Protein AF-A0A9N9ICP6-F1 (afdb_monomer_lite)

Foldseek 3Di:
DDDDDDDDDDDDDDDDDDDDDDDDDDDDDDDDDDDDDPPPPQWDWDADPVRHTAWTAGPQPRDIDGPVDDPVVVVVVVVVVLVVVLVVVLCCCVVVVHDLCCLVDPVSLVVVCVSPVPNDHDHSVVSVVVNVVVVVVVLVVVLVVVVPPPDDDDDDQDDDDDPDDLALVSVLVVVVVSCVVSVCLVVDPADDDDPPPRPVSNRVVSVD

Structure (mmCIF, N/CA/C/O backbone):
data_AF-A0A9N9ICP6-F1
#
_entry.id   AF-A0A9N9ICP6-F1
#
loop_
_atom_site.group_PDB
_atom_site.id
_atom_site.type_symbol
_atom_site.label_atom_id
_atom_site.label_alt_id
_atom_site.label_comp_id
_atom_site.label_asym_id
_atom_site.label_entity_id
_atom_site.label_seq_id
_atom_site.pdbx_PDB_ins_code
_atom_site.Cartn_x
_atom_site.Cartn_y
_atom_site.Cartn_z
_atom_site.occupancy
_atom_site.B_iso_or_equiv
_atom_site.auth_seq_id
_atom_site.auth_comp_id
_atom_site.auth_asym_id
_atom_site.auth_atom_id
_atom_site.pdbx_PDB_model_num
ATOM 1 N N . MET A 1 1 ? 60.173 38.091 -2.166 1.00 38.06 1 MET A N 1
ATOM 2 C CA . MET A 1 1 ? 59.114 38.090 -1.129 1.00 38.06 1 MET A CA 1
ATOM 3 C C . MET A 1 1 ? 57.755 38.143 -1.814 1.00 38.06 1 MET A C 1
ATOM 5 O O . MET A 1 1 ? 57.669 38.773 -2.856 1.00 38.06 1 MET A O 1
ATOM 9 N N . SER A 1 2 ? 56.760 37.478 -1.217 1.00 36.19 2 SER A N 1
ATOM 10 C CA . SER A 1 2 ? 55.328 37.379 -1.579 1.00 36.19 2 SER A CA 1
ATOM 11 C C . SER A 1 2 ? 54.894 36.030 -2.158 1.00 36.19 2 SER A C 1
ATOM 13 O O . SER A 1 2 ? 54.814 35.813 -3.363 1.00 36.19 2 SER A O 1
ATOM 15 N N . LYS A 1 3 ? 54.597 35.127 -1.214 1.00 30.69 3 LYS A N 1
ATOM 16 C CA . LYS A 1 3 ? 53.863 33.869 -1.381 1.00 30.69 3 LYS A CA 1
ATOM 17 C C . LYS A 1 3 ? 52.388 34.180 -1.673 1.00 30.69 3 LYS A C 1
ATOM 19 O 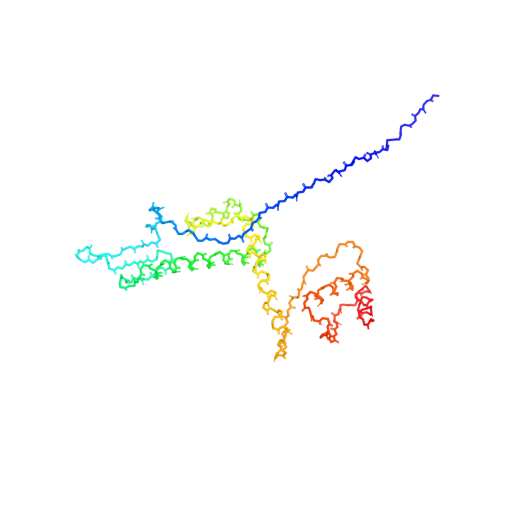O . LYS A 1 3 ? 51.771 34.922 -0.914 1.00 30.69 3 LYS A O 1
ATOM 24 N N . LYS A 1 4 ? 51.813 33.569 -2.714 1.00 33.94 4 LYS A N 1
ATOM 25 C CA . LYS A 1 4 ? 50.358 33.411 -2.865 1.00 33.94 4 LYS A CA 1
ATOM 26 C C . LYS A 1 4 ? 49.952 32.070 -2.251 1.00 33.94 4 LYS A C 1
ATOM 28 O O . LYS A 1 4 ? 50.458 31.028 -2.658 1.00 33.94 4 LYS A O 1
ATOM 33 N N . GLN A 1 5 ? 49.072 32.127 -1.255 1.00 31.53 5 GLN A N 1
ATOM 34 C CA . GLN A 1 5 ? 48.392 30.979 -0.660 1.00 31.53 5 GLN A CA 1
ATOM 35 C C . GLN A 1 5 ? 47.393 30.395 -1.667 1.00 31.53 5 GLN A C 1
ATOM 37 O O . GLN A 1 5 ? 46.585 31.124 -2.239 1.00 31.53 5 GLN A O 1
ATOM 42 N N . LYS A 1 6 ? 47.452 29.077 -1.871 1.00 30.52 6 LYS A N 1
ATOM 43 C CA . LYS A 1 6 ? 46.413 28.281 -2.525 1.00 30.52 6 LYS A CA 1
ATOM 44 C C . LYS A 1 6 ? 46.003 27.214 -1.516 1.00 30.52 6 LYS A C 1
ATOM 46 O O . LYS A 1 6 ? 46.776 26.309 -1.227 1.00 30.52 6 LYS A O 1
ATOM 51 N N . THR A 1 7 ? 44.833 27.400 -0.922 1.00 27.19 7 THR A N 1
ATOM 52 C CA . THR A 1 7 ? 44.234 26.489 0.054 1.00 27.19 7 THR A CA 1
ATOM 53 C C . THR A 1 7 ? 43.607 25.325 -0.706 1.00 27.19 7 THR A C 1
ATOM 55 O O . THR A 1 7 ? 42.595 25.494 -1.380 1.00 27.19 7 THR A O 1
ATOM 58 N N . THR A 1 8 ? 44.236 24.156 -0.644 1.00 26.88 8 THR A N 1
ATOM 59 C CA . THR A 1 8 ? 43.658 22.867 -1.041 1.00 26.88 8 THR A CA 1
ATOM 60 C C . THR A 1 8 ? 43.101 22.188 0.204 1.00 26.88 8 THR A C 1
ATOM 62 O O . THR A 1 8 ? 43.837 21.976 1.166 1.00 26.88 8 THR A O 1
ATOM 65 N N . MET A 1 9 ? 41.802 21.886 0.182 1.00 24.73 9 MET A N 1
ATOM 66 C CA . MET A 1 9 ? 41.121 21.059 1.177 1.00 24.73 9 MET A CA 1
ATOM 67 C C . MET A 1 9 ? 41.623 19.618 1.063 1.00 24.73 9 MET A C 1
ATOM 69 O O . MET A 1 9 ? 41.580 19.040 -0.021 1.00 24.73 9 MET A O 1
ATOM 73 N N . SER A 1 10 ? 42.113 19.068 2.171 1.00 26.20 10 SER A N 1
ATOM 74 C CA . SER A 1 10 ? 42.515 17.671 2.310 1.00 26.20 10 SER A CA 1
ATOM 75 C C . SER A 1 10 ? 41.414 16.858 2.984 1.00 26.20 10 SER A C 1
ATOM 77 O O . SER A 1 10 ? 40.763 17.322 3.920 1.00 26.20 10 SER A O 1
ATOM 79 N N . GLU A 1 11 ? 41.259 15.646 2.467 1.00 25.34 11 GLU A N 1
ATOM 80 C CA . GLU A 1 11 ? 40.337 14.579 2.833 1.00 25.34 11 GLU A CA 1
ATOM 81 C C . GLU A 1 11 ? 40.371 14.239 4.331 1.00 25.34 11 GLU A C 1
ATOM 83 O O . GLU A 1 11 ? 41.437 14.155 4.942 1.00 25.34 11 GLU A O 1
ATOM 88 N N . SER A 1 12 ? 39.198 13.968 4.908 1.00 25.45 12 SER A N 1
ATOM 89 C CA . SER A 1 12 ? 39.086 13.266 6.185 1.00 25.45 12 SER A CA 1
ATOM 90 C C . SER A 1 12 ? 38.167 12.058 6.042 1.00 25.45 12 SER A C 1
ATOM 92 O O . SER A 1 12 ? 36.982 12.180 5.734 1.00 25.45 12 SER A O 1
ATOM 94 N N . SER A 1 13 ? 38.785 10.910 6.276 1.00 23.75 13 SER A N 1
ATOM 95 C CA . SER A 1 13 ? 38.281 9.550 6.346 1.00 23.75 13 SER A CA 1
ATOM 96 C C . SER A 1 13 ? 36.997 9.403 7.166 1.00 23.75 13 SER A C 1
ATOM 98 O O . SER A 1 13 ? 36.941 9.837 8.315 1.00 23.75 13 SER A O 1
ATOM 100 N N . ILE A 1 14 ? 36.002 8.708 6.611 1.00 25.31 14 ILE A N 1
ATOM 101 C CA . ILE A 1 14 ? 34.854 8.203 7.368 1.00 25.31 14 ILE A CA 1
ATOM 102 C C . ILE A 1 14 ? 35.099 6.721 7.644 1.00 25.31 14 ILE A C 1
ATOM 104 O O . ILE A 1 14 ? 35.291 5.916 6.735 1.00 25.31 14 ILE A O 1
ATOM 108 N N . GLN A 1 15 ? 35.160 6.407 8.934 1.00 25.58 15 GLN A N 1
ATOM 109 C CA . GLN A 1 15 ? 35.352 5.079 9.490 1.00 25.58 15 GLN A CA 1
ATOM 110 C C . GLN A 1 15 ? 34.079 4.241 9.308 1.00 25.58 15 GLN A C 1
ATOM 112 O O . GLN A 1 15 ? 32.969 4.709 9.554 1.00 25.58 15 GLN A O 1
ATOM 117 N N . HIS A 1 16 ? 34.261 2.993 8.878 1.00 25.27 16 HIS A N 1
ATOM 118 C CA . HIS A 1 16 ? 33.235 1.956 8.892 1.00 25.27 16 HIS A CA 1
ATOM 119 C C . HIS A 1 16 ? 32.948 1.538 10.340 1.00 25.27 16 HIS A C 1
ATOM 121 O O . HIS A 1 16 ? 33.792 0.905 10.974 1.00 25.27 16 HIS A O 1
ATOM 127 N N . GLU A 1 17 ? 31.753 1.837 10.847 1.00 25.06 17 GLU A N 1
ATOM 128 C CA . GLU A 1 17 ? 31.238 1.211 12.065 1.00 25.06 17 GLU A CA 1
ATOM 129 C C . GLU A 1 17 ? 30.426 -0.042 11.714 1.00 25.06 17 GLU A C 1
ATOM 131 O O . GLU A 1 17 ? 29.409 -0.003 11.021 1.00 25.06 17 GLU A O 1
ATOM 136 N N . ASN A 1 18 ? 30.931 -1.176 12.199 1.00 24.28 18 ASN A N 1
ATOM 137 C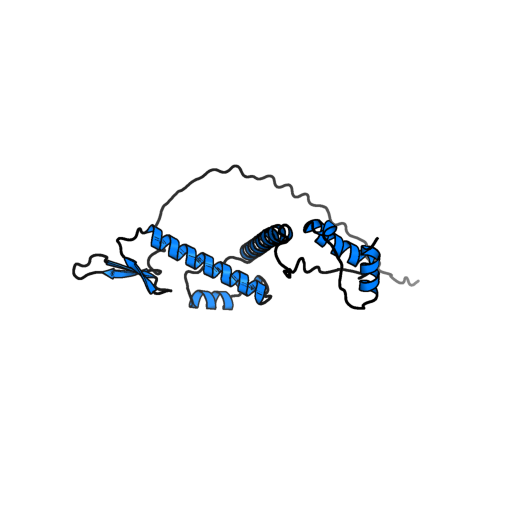 CA . ASN A 1 18 ? 30.282 -2.479 12.199 1.00 24.28 18 ASN A CA 1
ATOM 138 C C . ASN A 1 18 ? 29.064 -2.463 13.130 1.00 24.28 18 ASN A C 1
ATOM 140 O O . ASN A 1 18 ? 29.224 -2.345 14.344 1.00 24.28 18 ASN A O 1
ATOM 144 N N . PHE A 1 19 ? 27.868 -2.694 12.589 1.00 22.73 19 PHE A N 1
ATOM 145 C CA . PHE A 1 19 ? 26.681 -2.996 13.387 1.00 22.73 19 PHE A CA 1
ATOM 146 C C . PHE A 1 19 ? 26.324 -4.478 13.224 1.00 22.73 19 PHE A C 1
ATOM 148 O O . PHE A 1 19 ? 25.635 -4.879 12.288 1.00 22.73 19 PHE A O 1
ATOM 155 N N . GLN A 1 20 ? 26.847 -5.313 14.126 1.00 22.78 20 GLN A N 1
ATOM 156 C CA . GLN A 1 20 ? 26.324 -6.656 14.361 1.00 22.78 20 GLN A CA 1
ATOM 157 C C . GLN A 1 20 ? 25.200 -6.564 15.394 1.00 22.78 20 GLN A C 1
ATOM 159 O O . GLN A 1 20 ? 25.456 -6.300 16.566 1.00 22.78 20 GLN A O 1
ATOM 164 N N . THR A 1 21 ? 23.972 -6.869 14.986 1.00 24.44 21 THR A N 1
ATOM 165 C CA . THR A 1 21 ? 22.892 -7.236 15.907 1.00 24.44 21 THR A CA 1
ATOM 166 C C . THR A 1 21 ? 22.404 -8.642 15.586 1.00 24.44 21 THR A C 1
ATOM 168 O O . THR A 1 21 ? 21.692 -8.887 14.618 1.00 24.44 21 THR A O 1
ATOM 171 N N . LYS A 1 22 ? 22.820 -9.582 16.441 1.00 23.66 22 LYS A N 1
ATOM 172 C CA . LYS A 1 22 ? 22.103 -10.832 16.708 1.00 23.66 22 LYS A CA 1
ATOM 173 C C . LYS A 1 22 ? 20.844 -10.506 17.508 1.00 23.66 22 LYS A C 1
ATOM 175 O O . LYS A 1 22 ? 20.952 -9.771 18.484 1.00 23.66 22 LYS A O 1
ATOM 180 N N . SER A 1 23 ? 19.715 -11.095 17.121 1.00 22.16 23 SER A N 1
ATOM 181 C CA . SER A 1 23 ? 18.469 -11.304 17.890 1.00 22.16 23 SER A CA 1
ATOM 182 C C . SER A 1 23 ? 17.330 -11.293 16.873 1.00 22.16 23 SER A C 1
ATOM 184 O O . SER A 1 23 ? 17.278 -10.386 16.052 1.00 22.16 23 SER A O 1
ATOM 186 N N . SER A 1 24 ? 16.373 -12.202 16.824 1.00 24.56 24 SER A N 1
ATOM 187 C CA . SER A 1 24 ? 16.006 -13.441 17.524 1.00 24.56 24 SER A CA 1
ATOM 188 C C . SER A 1 24 ? 14.823 -13.995 16.696 1.00 24.56 24 SER A C 1
ATOM 190 O O . SER A 1 24 ? 14.519 -13.426 15.652 1.00 24.56 24 SER A O 1
ATOM 192 N N . PHE A 1 25 ? 14.204 -15.105 17.089 1.00 24.72 25 PHE A N 1
ATOM 193 C CA . PHE A 1 25 ? 12.742 -15.312 17.113 1.00 24.72 25 PHE A CA 1
ATOM 194 C C . PHE A 1 25 ? 12.454 -16.813 17.065 1.00 24.72 25 PHE A C 1
ATOM 196 O O . PHE A 1 25 ? 12.143 -17.386 16.025 1.00 24.72 25 PHE A O 1
ATOM 203 N N . GLU A 1 26 ? 12.563 -17.429 18.239 1.00 22.75 26 GLU A N 1
ATOM 204 C CA . GLU A 1 26 ? 11.668 -18.517 18.607 1.00 22.75 26 GLU A CA 1
ATOM 205 C C . GLU A 1 26 ? 10.406 -17.880 19.191 1.00 22.75 26 GLU A C 1
ATOM 207 O O . GLU A 1 26 ? 10.454 -16.935 19.981 1.00 22.75 26 GLU A O 1
ATOM 212 N N . THR A 1 27 ? 9.276 -18.355 18.691 1.00 30.19 27 THR A N 1
ATOM 213 C CA . THR A 1 27 ? 7.931 -18.090 19.180 1.00 30.19 27 THR A CA 1
ATOM 214 C C . THR A 1 27 ? 7.759 -18.724 20.548 1.00 30.19 27 THR A C 1
ATOM 216 O O . THR A 1 27 ? 8.085 -19.895 20.671 1.00 30.19 27 THR A O 1
ATOM 219 N N . ASP A 1 28 ? 7.168 -18.013 21.507 1.00 22.14 28 ASP A N 1
ATOM 220 C CA . ASP A 1 28 ? 6.206 -18.636 22.413 1.00 22.14 28 ASP A CA 1
ATOM 221 C C . ASP A 1 28 ? 5.279 -17.605 23.064 1.00 22.14 28 ASP A C 1
ATOM 223 O O . ASP A 1 28 ? 5.638 -16.476 23.395 1.00 22.14 28 ASP A O 1
ATOM 227 N N . SER A 1 29 ? 4.029 -18.036 23.153 1.00 29.66 29 SER A N 1
ATOM 228 C CA . SER A 1 29 ? 2.844 -17.383 23.687 1.00 29.66 29 SER A CA 1
ATOM 229 C C . SER A 1 29 ? 2.965 -16.983 25.154 1.00 29.66 29 SER A C 1
ATOM 231 O O . SER A 1 29 ? 3.265 -17.844 25.976 1.00 29.66 29 SER A O 1
ATOM 233 N N . ILE A 1 30 ? 2.548 -15.762 25.503 1.00 24.20 30 ILE A N 1
ATOM 234 C CA . ILE A 1 30 ? 1.996 -15.464 26.832 1.00 24.20 30 ILE A CA 1
ATOM 235 C C . ILE A 1 30 ? 0.798 -14.525 26.661 1.00 24.20 30 ILE A C 1
ATOM 237 O O . ILE A 1 30 ? 0.932 -13.359 26.293 1.00 24.20 30 ILE A O 1
ATOM 241 N N . ILE A 1 31 ? -0.386 -15.089 26.897 1.00 26.33 31 ILE A N 1
ATOM 242 C CA . ILE A 1 31 ? -1.584 -14.357 27.297 1.00 26.33 31 ILE A CA 1
ATOM 243 C C . ILE A 1 31 ? -1.350 -13.974 28.755 1.00 26.33 31 ILE A C 1
ATOM 245 O O . ILE A 1 31 ? -1.185 -14.869 29.578 1.00 26.33 31 ILE A O 1
ATOM 249 N N . ASP A 1 32 ? -1.376 -12.683 29.067 1.00 21.83 32 ASP A N 1
ATOM 250 C CA . ASP A 1 32 ? -1.665 -12.241 30.426 1.00 21.83 32 ASP A CA 1
ATOM 251 C C . ASP A 1 32 ? -2.631 -11.056 30.369 1.00 21.83 32 ASP A C 1
ATOM 253 O O . ASP A 1 32 ? -2.406 -10.054 29.686 1.00 21.83 32 ASP A O 1
ATOM 257 N N . VAL A 1 33 ? -3.778 -11.259 31.010 1.00 34.28 33 VAL A N 1
ATOM 258 C CA . VAL A 1 33 ? -4.939 -10.372 31.052 1.00 34.28 33 VAL A CA 1
ATOM 259 C C . VAL A 1 33 ? -5.061 -9.865 32.478 1.00 34.28 33 VAL A C 1
ATOM 261 O O . VAL A 1 33 ? -5.421 -10.648 33.343 1.00 34.28 33 VAL A O 1
ATOM 264 N N . THR A 1 34 ? -4.845 -8.565 32.677 1.00 26.56 34 THR A N 1
ATOM 265 C CA . THR A 1 34 ? -5.281 -7.711 33.808 1.00 26.56 34 THR A CA 1
ATOM 266 C C . THR A 1 34 ? -4.819 -6.290 33.438 1.00 26.56 34 THR A C 1
ATOM 268 O O . THR A 1 34 ? -3.682 -6.146 33.008 1.00 26.56 34 THR A O 1
ATOM 271 N N . GLU A 1 35 ? -5.562 -5.185 33.476 1.00 28.03 35 GLU A N 1
ATOM 272 C CA . GLU A 1 35 ? -6.752 -4.770 34.216 1.00 28.03 35 GLU A CA 1
ATOM 273 C C . GLU A 1 35 ? -7.401 -3.559 33.494 1.00 28.03 35 GLU A C 1
ATOM 275 O O . GLU A 1 35 ? -6.755 -2.830 32.740 1.00 28.03 35 GLU A O 1
ATOM 280 N N . SER A 1 36 ? -8.708 -3.407 33.734 1.00 38.31 36 SER A N 1
ATOM 281 C CA . SER A 1 36 ? -9.601 -2.236 33.592 1.00 38.31 36 SER A CA 1
ATOM 282 C C . SER A 1 36 ? -8.932 -0.862 33.397 1.00 38.31 36 SER A C 1
ATOM 284 O O . SER A 1 36 ? -8.059 -0.500 34.168 1.00 38.31 36 SER A O 1
ATOM 286 N N . GLU A 1 37 ? -9.302 -0.024 32.414 1.00 32.16 37 GLU A N 1
ATOM 287 C CA . GLU A 1 37 ? -10.408 0.957 32.559 1.00 32.16 37 GLU A CA 1
ATOM 288 C C . GLU A 1 37 ? -10.886 1.604 31.224 1.00 32.16 37 GLU A C 1
ATOM 290 O O . GLU A 1 37 ? -11.678 2.543 31.231 1.00 32.16 37 GLU A O 1
ATOM 295 N N . GLN A 1 38 ? -10.462 1.134 30.045 1.00 38.97 38 GLN A N 1
ATOM 296 C CA . GLN A 1 38 ? -10.662 1.889 28.784 1.00 38.97 38 GLN A CA 1
ATOM 297 C C . GLN A 1 38 ? -11.933 1.565 27.962 1.00 38.97 38 GLN A C 1
ATOM 299 O O . GLN A 1 38 ? -12.119 2.098 26.868 1.00 38.97 38 GLN A O 1
ATOM 304 N N . THR A 1 39 ? -12.847 0.719 28.446 1.00 39.75 39 THR A N 1
ATOM 305 C CA . THR A 1 39 ? -14.012 0.263 27.653 1.00 39.75 39 THR A CA 1
ATOM 306 C C . THR A 1 39 ? -15.267 1.142 27.762 1.00 39.75 39 THR A C 1
ATOM 308 O O . THR A 1 39 ? -16.182 0.987 26.949 1.00 39.75 39 THR A O 1
ATOM 311 N N . ASN A 1 40 ? -15.325 2.095 28.698 1.00 45.09 40 ASN A N 1
ATOM 312 C CA . ASN A 1 40 ? -16.580 2.772 29.064 1.00 45.09 40 ASN A CA 1
ATOM 313 C C . ASN A 1 40 ? -17.036 3.924 28.145 1.00 45.09 40 ASN A C 1
ATOM 315 O O . ASN A 1 40 ? -18.175 4.363 28.266 1.00 45.09 40 ASN A O 1
ATOM 319 N N . GLU A 1 41 ? -16.230 4.388 27.186 1.00 56.97 41 GLU A N 1
ATOM 320 C CA . GLU A 1 41 ? -16.636 5.506 26.306 1.00 56.97 41 GLU A CA 1
ATOM 321 C C . GLU A 1 41 ? -17.111 5.068 24.907 1.00 56.97 41 GLU A C 1
ATOM 323 O O . GLU A 1 41 ? -17.707 5.849 24.155 1.00 56.97 41 GLU A O 1
ATOM 328 N N . LEU A 1 42 ? -16.814 3.833 24.487 1.00 59.97 42 LEU A N 1
ATOM 329 C CA . LEU A 1 42 ? -17.122 3.334 23.131 1.00 59.97 42 LEU A CA 1
ATOM 330 C C . LEU A 1 42 ? -18.562 2.845 22.995 1.00 59.97 42 LEU A C 1
ATOM 332 O O . LEU A 1 42 ? -19.050 2.600 21.886 1.00 59.97 42 LEU A O 1
ATOM 336 N N . ILE A 1 43 ? -19.222 2.657 24.134 1.00 66.38 43 ILE A N 1
ATOM 337 C CA . ILE A 1 43 ? -20.451 1.899 24.243 1.00 66.38 43 ILE A CA 1
ATOM 338 C C . ILE A 1 43 ? -21.427 2.693 25.101 1.00 66.38 43 ILE A C 1
ATOM 340 O O . ILE A 1 43 ? -21.200 2.922 26.282 1.00 66.38 43 ILE A O 1
ATOM 344 N N . SER A 1 44 ? -22.548 3.084 24.505 1.00 67.75 44 SER A N 1
ATOM 345 C CA . SER A 1 44 ? -23.706 3.533 25.266 1.00 67.75 44 SER A CA 1
ATOM 346 C C . SER A 1 44 ? -24.533 2.323 25.666 1.00 67.75 44 SER A C 1
ATOM 348 O O . SER A 1 44 ? -24.779 1.408 24.875 1.00 67.75 44 SER A O 1
ATOM 350 N N . ILE A 1 45 ? -24.933 2.319 26.926 1.00 75.94 45 ILE A N 1
ATOM 351 C CA . ILE A 1 45 ? -25.620 1.211 27.559 1.00 75.94 45 ILE A CA 1
ATOM 352 C C . ILE A 1 45 ? -27.095 1.578 27.712 1.00 75.94 45 ILE A C 1
ATOM 354 O O . ILE A 1 45 ? -27.415 2.662 28.199 1.00 75.94 45 ILE A O 1
ATOM 358 N N . LYS A 1 46 ? -28.004 0.679 27.322 1.00 75.56 46 LYS A N 1
ATOM 359 C CA . LYS A 1 46 ? -29.427 0.797 27.662 1.00 75.56 46 LYS A CA 1
ATOM 360 C C . LYS A 1 46 ? -29.846 -0.292 28.634 1.00 75.56 46 LYS A C 1
ATOM 362 O O . LYS A 1 46 ? -29.679 -1.480 28.347 1.00 75.56 46 LYS A O 1
ATOM 367 N N . TYR A 1 47 ? -30.453 0.156 29.724 1.00 74.12 47 TYR A N 1
ATOM 368 C CA . TYR A 1 47 ? -31.099 -0.680 30.724 1.00 74.12 47 TYR A CA 1
ATOM 369 C C . TYR A 1 47 ? -32.594 -0.817 30.425 1.00 74.12 47 TYR A C 1
ATOM 371 O O . TYR A 1 47 ? -33.175 -0.001 29.700 1.00 74.12 47 TYR A O 1
ATOM 379 N N . ASP A 1 48 ? -33.208 -1.873 30.938 1.00 74.12 48 ASP A N 1
ATOM 380 C CA . ASP A 1 48 ? -34.653 -2.047 30.930 1.00 74.12 48 ASP A CA 1
ATOM 381 C C . ASP A 1 48 ? -35.321 -1.432 32.171 1.00 74.12 48 ASP A C 1
ATOM 383 O O . ASP A 1 48 ? -34.684 -0.767 32.987 1.00 74.12 48 ASP A O 1
ATOM 387 N N . THR A 1 49 ? -36.635 -1.628 32.300 1.00 76.00 49 THR A N 1
ATOM 388 C CA . THR A 1 49 ? -37.430 -1.107 33.424 1.00 76.00 49 THR A CA 1
ATOM 389 C C . THR A 1 49 ? -37.063 -1.724 34.773 1.00 76.00 49 THR A C 1
ATOM 391 O O . THR A 1 49 ? -37.404 -1.148 35.800 1.00 76.00 49 THR A O 1
ATOM 394 N N . ASN A 1 50 ? -36.365 -2.861 34.776 1.00 81.19 50 ASN A N 1
ATOM 395 C CA . ASN A 1 50 ? -35.873 -3.548 35.968 1.00 81.19 50 ASN A CA 1
ATOM 396 C C . ASN A 1 50 ? -34.416 -3.172 36.280 1.00 81.19 50 ASN A C 1
ATOM 398 O O . ASN A 1 50 ? -33.810 -3.757 37.174 1.00 81.19 50 ASN A O 1
ATOM 402 N N . ASN A 1 51 ? -33.863 -2.189 35.560 1.00 72.88 51 ASN A N 1
ATOM 403 C CA . ASN A 1 51 ? -32.465 -1.783 35.636 1.00 72.88 51 ASN A CA 1
ATOM 404 C C . ASN A 1 51 ? -31.483 -2.877 35.163 1.00 72.88 51 ASN A C 1
ATOM 406 O O . ASN A 1 51 ? -30.295 -2.823 35.479 1.00 72.88 51 ASN A O 1
ATOM 410 N N . GLU A 1 52 ? -31.953 -3.854 34.377 1.00 72.50 52 GLU A N 1
ATOM 411 C CA . GLU A 1 52 ? -31.109 -4.880 33.769 1.00 72.50 52 GLU A CA 1
ATOM 412 C C . GLU A 1 52 ? -30.540 -4.407 32.429 1.00 72.50 52 GLU A C 1
ATOM 414 O O . GLU A 1 52 ? -31.203 -3.767 31.608 1.00 72.50 52 GLU A O 1
ATOM 419 N N . LEU A 1 53 ? -29.271 -4.733 32.197 1.00 67.94 53 LEU A N 1
ATOM 420 C CA . LEU A 1 53 ? -28.521 -4.377 30.999 1.00 67.94 53 LEU A CA 1
ATOM 421 C C . LEU A 1 53 ? -29.116 -5.061 29.753 1.00 67.94 53 LEU A C 1
ATOM 423 O O . LEU A 1 53 ? -28.970 -6.267 29.568 1.00 67.94 53 LEU A O 1
ATOM 427 N N . LYS A 1 54 ? -29.749 -4.304 28.851 1.00 76.00 54 LYS A N 1
ATOM 428 C CA . LYS A 1 54 ? -30.481 -4.871 27.702 1.00 76.00 54 LYS A CA 1
ATOM 429 C C . LYS A 1 54 ? -29.735 -4.761 26.378 1.00 76.00 54 LYS A C 1
ATOM 431 O O . LYS A 1 54 ? -29.870 -5.628 25.508 1.00 76.00 54 LYS A O 1
ATOM 436 N N . LEU A 1 55 ? -29.000 -3.669 26.181 1.00 75.44 55 LEU A N 1
ATOM 437 C CA . LEU A 1 55 ? -28.418 -3.339 24.884 1.00 75.44 55 LEU A CA 1
ATOM 438 C C . LEU A 1 55 ? -27.131 -2.527 25.030 1.00 75.44 55 LEU A C 1
ATOM 440 O O . LEU A 1 55 ? -27.107 -1.516 25.729 1.00 75.44 55 LEU A O 1
ATOM 444 N N . LEU A 1 56 ? -26.104 -2.930 24.289 1.00 77.12 56 LEU A N 1
ATOM 445 C CA . LEU A 1 56 ? -24.879 -2.162 24.085 1.00 77.12 56 LEU A CA 1
ATOM 446 C C . LEU A 1 56 ? -24.955 -1.490 22.713 1.00 77.12 56 LEU A C 1
ATOM 448 O O . LEU A 1 56 ? -25.375 -2.109 21.736 1.00 77.12 56 LEU A O 1
ATOM 452 N N . ILE A 1 57 ? -24.575 -0.223 22.611 1.00 72.50 57 ILE A N 1
ATOM 453 C CA . ILE A 1 57 ? -24.628 0.534 21.359 1.00 72.50 57 ILE A CA 1
ATOM 454 C C . ILE A 1 57 ? -23.277 1.203 21.141 1.00 72.50 57 ILE A C 1
ATOM 456 O O . ILE A 1 57 ? -22.866 2.019 21.962 1.00 72.50 57 ILE A O 1
ATOM 460 N N . CYS A 1 58 ? -22.612 0.924 20.020 1.00 74.38 58 CYS A N 1
ATOM 461 C CA . CYS A 1 58 ? -21.396 1.651 19.654 1.00 74.38 58 CYS A CA 1
ATOM 462 C C . CYS A 1 58 ? -21.723 3.143 19.481 1.00 74.38 58 CYS A C 1
ATOM 464 O O . CYS A 1 58 ? -22.565 3.496 18.657 1.00 74.38 58 CYS A O 1
ATOM 466 N N . THR A 1 59 ? -21.063 4.031 20.220 1.00 69.75 59 THR A N 1
ATOM 467 C CA . THR A 1 59 ? -21.342 5.479 20.168 1.00 69.75 59 THR A CA 1
ATOM 468 C C . THR A 1 59 ? -20.911 6.129 18.855 1.00 69.75 59 THR A C 1
ATOM 470 O O . THR A 1 59 ? -21.418 7.190 18.516 1.00 69.75 59 THR A O 1
ATOM 473 N N . ILE A 1 60 ? -20.044 5.465 18.084 1.00 68.12 60 ILE A N 1
ATOM 474 C CA . ILE A 1 60 ? -19.453 6.024 16.864 1.00 68.12 60 ILE A CA 1
ATOM 475 C C . ILE A 1 60 ? -20.169 5.577 15.572 1.00 68.12 60 ILE A C 1
ATOM 477 O O . ILE A 1 60 ? -20.135 6.279 14.569 1.00 68.12 60 ILE A O 1
ATOM 481 N N . CYS A 1 61 ? -20.777 4.384 15.531 1.00 70.44 61 CYS A N 1
ATOM 482 C CA . CYS A 1 61 ? -21.566 3.925 14.364 1.00 70.44 61 CYS A CA 1
ATOM 483 C C . CYS A 1 61 ? -23.013 3.556 14.697 1.00 70.44 61 CYS A C 1
ATOM 485 O O . CYS A 1 61 ? -23.757 3.126 13.820 1.00 70.44 61 CYS A O 1
ATOM 487 N N . HIS A 1 62 ? -23.409 3.678 15.963 1.00 74.44 62 HIS A N 1
ATOM 488 C CA . HIS A 1 62 ? -24.751 3.373 16.457 1.00 74.44 62 HIS A CA 1
ATOM 489 C C . HIS A 1 62 ? -25.210 1.918 16.252 1.00 74.44 62 HIS A C 1
ATOM 491 O O . HIS A 1 62 ? -26.401 1.624 16.405 1.00 74.44 62 HIS A O 1
ATOM 497 N N . LEU A 1 63 ? -24.286 0.987 15.967 1.00 77.81 63 LEU A N 1
ATOM 498 C CA . LEU A 1 63 ? -24.598 -0.440 15.887 1.00 77.81 63 LEU A CA 1
ATOM 499 C C . LEU A 1 63 ? -25.009 -0.970 17.264 1.00 77.81 63 LEU A C 1
ATOM 501 O O . LEU A 1 63 ? -24.376 -0.661 18.275 1.00 77.81 63 LEU A O 1
ATOM 505 N N . LYS A 1 64 ? -26.082 -1.762 17.289 1.00 78.75 64 LYS A N 1
ATOM 506 C CA . LYS A 1 64 ? -26.744 -2.253 18.502 1.00 78.75 64 LYS A CA 1
ATOM 507 C C . LYS A 1 64 ? -26.427 -3.732 18.718 1.00 78.75 64 LYS A C 1
ATOM 509 O O . LYS A 1 64 ? -26.655 -4.546 17.828 1.00 78.75 64 LYS A O 1
ATOM 514 N N . TYR A 1 65 ? -25.998 -4.083 19.920 1.00 76.06 65 TYR A N 1
ATOM 515 C CA . TYR A 1 65 ? -25.665 -5.440 20.339 1.00 76.06 65 TYR A CA 1
ATOM 516 C C 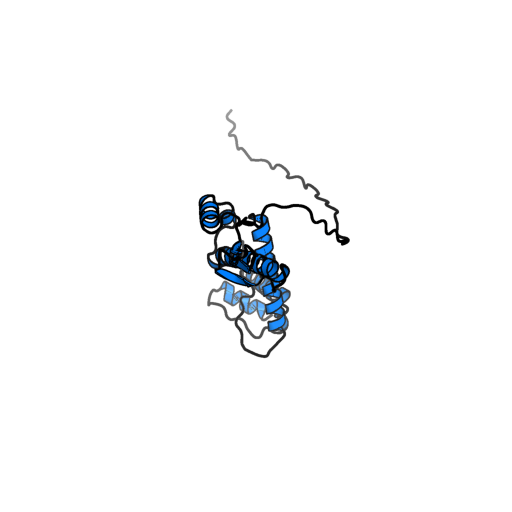. TYR A 1 65 ? -26.598 -5.849 21.471 1.00 76.06 65 TYR A C 1
ATOM 518 O O . TYR A 1 65 ? -26.642 -5.200 22.518 1.00 76.06 65 TYR A O 1
ATOM 526 N N . LYS A 1 66 ? -27.364 -6.921 21.255 1.00 74.00 66 LYS A N 1
ATOM 527 C CA . LYS A 1 66 ? -28.121 -7.568 22.332 1.00 74.00 66 LYS A CA 1
ATOM 528 C C . LYS A 1 66 ? -27.139 -8.281 23.254 1.00 74.00 66 LYS A C 1
ATOM 530 O O . LYS A 1 66 ? -26.155 -8.820 22.762 1.00 74.00 66 LYS A O 1
ATOM 535 N N . LEU A 1 67 ? -27.431 -8.350 24.551 1.00 66.38 67 LEU A N 1
ATOM 536 C CA . LEU A 1 67 ? -26.576 -9.070 25.505 1.00 66.38 67 LEU A CA 1
ATOM 537 C C . LEU A 1 67 ? -26.512 -10.585 25.254 1.00 66.38 67 LEU A C 1
ATOM 539 O O . LEU A 1 67 ? -25.577 -11.250 25.678 1.00 66.38 67 LEU A O 1
ATOM 543 N N . THR A 1 68 ? -27.484 -11.123 24.513 1.00 64.31 68 THR A N 1
ATOM 544 C CA . THR A 1 68 ? -27.439 -12.496 23.991 1.00 64.31 68 THR A CA 1
ATOM 545 C C . THR A 1 68 ? -26.307 -12.709 22.984 1.00 64.31 68 THR A C 1
ATOM 547 O O . THR A 1 68 ? -25.975 -13.848 22.674 1.00 64.31 68 THR A O 1
ATOM 550 N N . ASN A 1 69 ? -25.734 -11.631 22.440 1.00 62.09 69 ASN A N 1
ATOM 551 C CA . ASN A 1 69 ? -24.538 -11.694 21.616 1.00 62.09 69 ASN A CA 1
ATOM 552 C C . ASN A 1 69 ? -23.320 -11.699 22.540 1.00 62.09 69 ASN A C 1
ATOM 554 O O . ASN A 1 69 ? -23.224 -10.892 23.462 1.00 62.09 69 ASN A O 1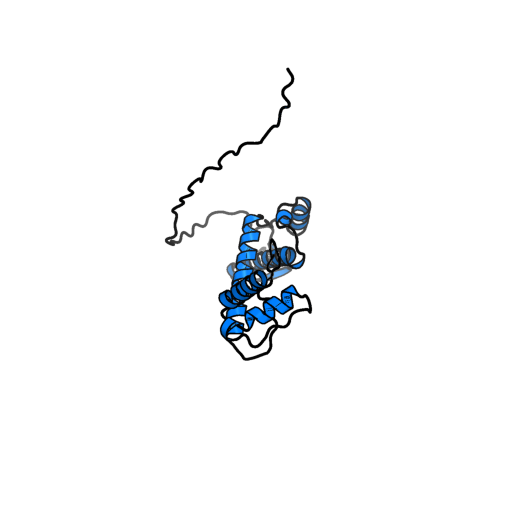
ATOM 558 N N . THR A 1 70 ? -22.371 -12.590 22.270 1.00 59.91 70 THR A N 1
ATOM 559 C CA . THR A 1 70 ? -21.141 -12.702 23.057 1.00 59.91 70 THR A CA 1
ATOM 560 C C . THR A 1 70 ? -20.384 -11.362 23.096 1.00 59.91 70 THR A C 1
ATOM 562 O O . THR A 1 70 ? -20.294 -10.707 22.052 1.00 59.91 70 THR A O 1
ATOM 565 N N . PRO A 1 71 ? -19.775 -10.963 24.231 1.00 64.19 71 PRO A N 1
ATOM 566 C CA . PRO A 1 71 ? -18.867 -9.806 24.320 1.00 64.19 71 PRO A CA 1
ATOM 567 C C . PRO A 1 71 ? -17.787 -9.801 23.224 1.00 64.19 71 PRO A C 1
ATOM 569 O O . PRO A 1 71 ? -17.377 -8.753 22.725 1.00 64.19 71 PRO A O 1
ATOM 572 N N . GLU A 1 72 ? -17.410 -10.996 22.774 1.00 67.12 72 GLU A N 1
ATOM 573 C CA . GLU A 1 72 ? -16.533 -11.257 21.638 1.00 67.12 72 GLU A CA 1
ATOM 574 C C . GLU A 1 72 ? -16.991 -10.591 20.330 1.00 67.12 72 GLU A C 1
ATOM 576 O O . GLU A 1 72 ? -16.167 -10.117 19.553 1.00 67.12 72 GLU A O 1
ATOM 581 N N . THR A 1 73 ? -18.299 -10.507 20.073 1.00 75.12 73 THR A N 1
ATOM 582 C CA . THR A 1 73 ? -18.860 -9.891 18.860 1.00 75.12 73 THR A CA 1
ATOM 583 C C . THR A 1 73 ? -18.639 -8.379 18.847 1.00 75.12 73 THR A C 1
ATOM 585 O O . THR A 1 73 ? -18.327 -7.802 17.806 1.00 75.12 73 THR A O 1
ATOM 588 N N . LEU A 1 74 ? -18.764 -7.733 20.008 1.00 73.00 74 LEU A N 1
ATOM 589 C CA . LEU A 1 74 ? -18.527 -6.300 20.159 1.00 73.00 74 LEU A CA 1
ATOM 590 C C . LEU A 1 74 ? -17.033 -5.973 20.101 1.00 73.00 74 LEU A C 1
ATOM 592 O O . LEU A 1 74 ? -16.642 -5.043 19.399 1.00 73.00 74 LEU A O 1
ATOM 596 N N . ALA A 1 75 ? -16.195 -6.765 20.772 1.00 72.06 75 ALA A N 1
ATOM 597 C CA . ALA A 1 75 ? -14.744 -6.624 20.690 1.00 72.06 75 ALA A CA 1
ATOM 598 C C . ALA A 1 75 ? -14.247 -6.777 19.241 1.00 72.06 75 ALA A C 1
ATOM 600 O O . ALA A 1 75 ? -13.502 -5.927 18.754 1.00 72.06 75 ALA A O 1
ATOM 601 N N . LYS A 1 76 ? -14.741 -7.791 18.512 1.00 78.81 76 LYS A N 1
ATOM 602 C CA . LYS A 1 76 ? -14.458 -7.985 17.079 1.00 78.81 76 LYS A CA 1
ATOM 603 C C . LYS A 1 76 ? -14.876 -6.778 16.242 1.00 78.81 76 LYS A C 1
ATOM 605 O O . LYS A 1 76 ? -14.114 -6.350 15.379 1.00 78.81 76 LYS A O 1
ATOM 610 N N . HIS A 1 77 ? -16.043 -6.192 16.508 1.00 81.25 77 HIS A N 1
ATOM 611 C CA . HIS A 1 77 ? -16.477 -4.980 15.816 1.00 81.25 77 HIS A CA 1
ATOM 612 C C . HIS A 1 77 ? -15.556 -3.783 16.075 1.00 81.25 77 HIS A C 1
ATOM 614 O O . HIS A 1 77 ? -15.146 -3.115 15.129 1.00 81.25 77 HIS A O 1
ATOM 620 N N . LEU A 1 78 ? -15.241 -3.501 17.341 1.00 76.00 78 LEU A N 1
ATOM 621 C CA . LEU A 1 78 ? -14.394 -2.365 17.709 1.00 76.00 78 LEU A CA 1
ATOM 622 C C . LEU A 1 78 ? -12.989 -2.519 17.115 1.00 76.00 78 LEU A C 1
ATOM 624 O O . LEU A 1 78 ? -12.455 -1.567 16.546 1.00 76.00 78 LEU A O 1
ATOM 628 N N . HIS A 1 79 ? -12.439 -3.734 17.156 1.00 79.94 79 HIS A N 1
ATOM 629 C CA . HIS A 1 79 ? -11.163 -4.062 16.529 1.00 79.94 79 HIS A CA 1
ATOM 630 C C . HIS A 1 79 ? -11.202 -3.876 15.005 1.00 79.94 79 HIS A C 1
ATOM 632 O O . HIS A 1 79 ? -10.335 -3.215 14.437 1.00 79.94 79 HIS A O 1
ATOM 638 N N . SER A 1 80 ? -12.244 -4.388 14.341 1.00 81.44 80 SER A N 1
ATOM 639 C CA . SER A 1 80 ? -12.440 -4.215 12.897 1.00 81.44 80 SER A CA 1
ATOM 640 C C . SER A 1 80 ? -12.543 -2.739 12.506 1.00 81.44 80 SER A C 1
ATOM 642 O O . SER A 1 80 ? -11.939 -2.320 11.519 1.00 81.44 80 SER A O 1
ATOM 644 N N . ARG A 1 81 ? -13.243 -1.926 13.304 1.00 79.81 81 ARG A N 1
ATOM 645 C CA . ARG A 1 81 ? -13.355 -0.485 13.069 1.00 79.81 81 ARG A CA 1
ATOM 646 C C . ARG A 1 81 ? -12.001 0.217 13.188 1.00 79.81 81 ARG A C 1
ATOM 648 O O . ARG A 1 81 ? -11.676 1.032 12.329 1.00 79.81 81 ARG A O 1
ATOM 655 N N . TYR A 1 82 ? -11.221 -0.098 14.224 1.00 82.00 82 TYR A N 1
ATOM 656 C CA . TYR A 1 82 ? -9.880 0.466 14.398 1.00 82.00 82 TYR A CA 1
ATOM 657 C C . TYR A 1 82 ? -8.975 0.106 13.215 1.00 82.00 82 TYR A C 1
ATOM 659 O O . TYR A 1 82 ? -8.360 0.991 12.627 1.00 82.00 82 TYR A O 1
ATOM 667 N N . SER A 1 83 ? -8.964 -1.169 12.809 1.00 83.19 83 SER A N 1
ATOM 668 C CA . SER A 1 83 ? -8.208 -1.628 11.638 1.00 83.19 83 SER A CA 1
ATOM 669 C C . SER A 1 83 ? -8.613 -0.880 10.367 1.00 83.19 83 SER A C 1
ATOM 671 O O . SER A 1 83 ? -7.750 -0.441 9.617 1.00 83.19 83 SER A O 1
ATOM 673 N N . ASN A 1 84 ? -9.915 -0.678 10.145 1.00 86.38 84 ASN A N 1
ATOM 674 C CA . ASN A 1 84 ? -10.401 0.034 8.966 1.00 86.38 84 ASN A CA 1
ATOM 675 C C . ASN A 1 84 ? -9.966 1.507 8.949 1.00 86.38 84 ASN A C 1
ATOM 677 O O . ASN A 1 84 ? -9.595 2.020 7.898 1.00 86.38 84 ASN A O 1
ATOM 681 N N . LEU A 1 85 ? -9.981 2.182 10.102 1.00 86.12 85 LEU A N 1
ATOM 682 C CA . LEU A 1 85 ? -9.502 3.560 10.206 1.00 86.12 85 LEU A CA 1
ATOM 683 C C . LEU A 1 85 ? -7.999 3.657 9.918 1.00 86.12 85 LEU A C 1
ATOM 685 O O . LEU A 1 85 ? -7.574 4.568 9.210 1.00 86.12 85 LEU A O 1
ATOM 689 N N . VAL A 1 86 ? -7.204 2.711 10.429 1.00 87.94 86 VAL A N 1
ATOM 690 C CA . VAL A 1 86 ? -5.773 2.621 10.110 1.00 87.94 86 VAL A CA 1
ATOM 691 C C . VAL A 1 86 ? -5.586 2.473 8.602 1.00 87.94 86 VAL A C 1
ATOM 693 O O . VAL A 1 86 ? -4.879 3.286 8.016 1.00 87.94 86 VAL A O 1
ATOM 696 N N . ASP A 1 87 ? -6.276 1.529 7.957 1.00 90.25 87 ASP A N 1
ATOM 697 C CA . ASP A 1 87 ? -6.180 1.326 6.505 1.00 90.25 87 ASP A CA 1
ATOM 698 C C . ASP A 1 87 ? -6.538 2.587 5.707 1.00 90.25 87 ASP A C 1
ATOM 700 O O . ASP A 1 87 ? -5.818 2.938 4.771 1.00 90.25 87 ASP A O 1
ATOM 704 N N . GLN A 1 88 ? -7.590 3.311 6.108 1.00 90.88 88 GLN A N 1
ATOM 705 C CA . GLN A 1 88 ? -7.974 4.573 5.471 1.00 90.88 88 GLN A CA 1
ATOM 706 C C . GLN A 1 88 ? -6.916 5.667 5.637 1.00 90.88 88 GLN A C 1
ATOM 708 O O . GLN A 1 88 ? -6.690 6.438 4.708 1.00 90.88 88 GLN A O 1
ATOM 713 N N . ILE A 1 89 ? -6.247 5.745 6.789 1.00 91.56 89 ILE A N 1
ATOM 714 C CA . ILE A 1 89 ? -5.148 6.697 6.995 1.00 9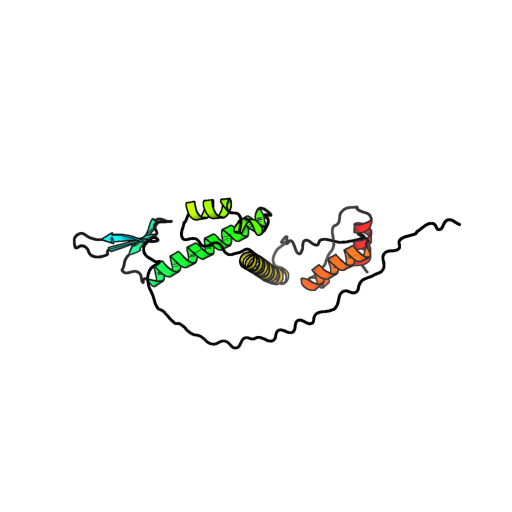1.56 89 ILE A CA 1
ATOM 715 C C . ILE A 1 89 ? -3.950 6.329 6.117 1.00 91.56 89 ILE A C 1
ATOM 717 O O . ILE A 1 89 ? -3.357 7.220 5.512 1.00 91.56 89 ILE A O 1
ATOM 721 N N . LEU A 1 90 ? -3.610 5.041 5.999 1.00 92.31 90 LEU A N 1
ATOM 722 C CA . LEU A 1 90 ? -2.545 4.598 5.093 1.00 92.31 90 LEU A CA 1
ATOM 723 C C . LEU A 1 90 ? -2.872 4.973 3.642 1.00 92.31 90 LEU A C 1
ATOM 725 O O . LEU A 1 90 ? -2.017 5.529 2.953 1.00 92.31 90 LEU A O 1
ATOM 729 N N . ASP A 1 91 ? -4.108 4.729 3.201 1.00 92.19 91 ASP A N 1
ATOM 730 C CA . ASP A 1 91 ? -4.559 5.088 1.854 1.00 92.19 91 ASP A CA 1
ATOM 731 C C . ASP A 1 91 ? -4.575 6.596 1.639 1.00 92.19 91 ASP A C 1
ATOM 733 O O . ASP A 1 91 ? -4.108 7.066 0.609 1.00 92.19 91 ASP A O 1
ATOM 737 N N . PHE A 1 92 ? -5.015 7.377 2.621 1.00 93.75 92 PHE A N 1
ATOM 738 C CA . PHE A 1 92 ? -4.958 8.832 2.548 1.00 93.75 92 PHE A CA 1
ATOM 739 C C . PHE A 1 92 ? -3.520 9.338 2.380 1.00 93.75 92 PHE A C 1
ATOM 741 O O . PHE A 1 92 ? -3.251 10.150 1.498 1.00 93.75 92 PHE A O 1
ATOM 748 N N . VAL A 1 93 ? -2.574 8.819 3.170 1.00 93.38 93 VAL A N 1
ATOM 749 C CA . VAL A 1 93 ? -1.154 9.187 3.067 1.00 93.38 93 VAL A CA 1
ATOM 750 C C . VAL A 1 93 ? -0.594 8.847 1.683 1.00 93.38 93 VAL A C 1
ATOM 752 O O . VAL A 1 93 ? 0.075 9.682 1.076 1.00 93.38 93 VAL A O 1
ATOM 755 N N . VAL A 1 94 ? -0.884 7.650 1.165 1.00 90.56 94 VAL A N 1
ATOM 756 C CA . VAL A 1 94 ? -0.359 7.172 -0.124 1.00 90.56 94 VAL A CA 1
ATOM 757 C C . VAL A 1 94 ? -1.034 7.869 -1.307 1.00 90.56 94 VAL A C 1
ATOM 759 O O . VAL A 1 94 ? -0.350 8.448 -2.150 1.00 90.56 94 VAL A O 1
ATOM 762 N N . CYS A 1 95 ? -2.365 7.855 -1.377 1.00 89.94 95 CYS A N 1
ATOM 763 C CA . CYS A 1 95 ? -3.128 8.385 -2.507 1.00 89.94 95 CYS A CA 1
ATOM 764 C C . CYS A 1 95 ? -3.022 9.908 -2.626 1.00 89.94 95 CYS A C 1
ATOM 766 O O . CYS A 1 95 ? -3.024 10.429 -3.740 1.00 89.94 95 CYS A O 1
ATOM 768 N N . CYS A 1 96 ? -2.892 10.624 -1.506 1.00 92.62 96 CYS A N 1
ATOM 769 C CA . CYS A 1 96 ? -2.678 12.070 -1.516 1.00 92.62 96 CYS A CA 1
ATOM 770 C C . CYS A 1 96 ? -1.192 12.465 -1.534 1.00 92.62 96 CYS A C 1
ATOM 772 O O . CYS A 1 96 ? -0.895 13.654 -1.457 1.00 92.62 96 CYS A O 1
ATOM 774 N N . GLN A 1 97 ? -0.268 11.499 -1.649 1.00 88.88 97 GLN A N 1
ATOM 775 C CA . GLN A 1 97 ? 1.185 11.723 -1.706 1.00 88.88 97 GLN A CA 1
ATOM 776 C C . GLN A 1 97 ? 1.702 12.585 -0.543 1.00 88.88 97 GLN A C 1
ATOM 778 O O . GLN A 1 97 ? 2.554 13.461 -0.708 1.00 88.88 97 GLN A O 1
ATOM 783 N N . LEU A 1 98 ? 1.157 12.362 0.653 1.00 92.25 98 LEU A N 1
ATOM 784 C CA . LEU A 1 98 ? 1.503 13.151 1.826 1.00 92.25 98 LEU A CA 1
ATOM 785 C C . LEU A 1 98 ? 2.845 12.697 2.397 1.00 92.25 98 LEU A C 1
ATOM 787 O O . LEU A 1 98 ? 3.185 11.513 2.398 1.00 92.25 98 LEU A O 1
ATOM 791 N N . SER A 1 99 ? 3.591 13.646 2.963 1.00 93.50 99 SER A N 1
ATOM 792 C CA . SER A 1 99 ? 4.755 13.309 3.782 1.00 93.50 99 SER A CA 1
ATOM 793 C C . SER A 1 99 ? 4.329 12.413 4.941 1.00 93.50 99 SER A C 1
ATOM 795 O O . SER A 1 99 ? 3.352 12.711 5.629 1.00 93.50 99 SER A O 1
ATOM 797 N N . PHE A 1 100 ? 5.118 11.379 5.244 1.00 91.00 100 PHE A N 1
ATOM 798 C CA . PHE A 1 100 ? 4.869 10.529 6.411 1.00 91.00 100 PHE A CA 1
ATOM 799 C C . PHE A 1 100 ? 4.882 11.311 7.730 1.00 91.00 100 PHE A C 1
ATOM 801 O O . PHE A 1 100 ? 4.299 10.853 8.700 1.00 91.00 100 PHE A O 1
ATOM 808 N N . SER A 1 101 ? 5.495 12.497 7.778 1.00 93.19 101 SER A N 1
ATOM 809 C CA . SER A 1 101 ? 5.451 13.374 8.956 1.00 93.19 101 SER A CA 1
ATOM 810 C C . SER A 1 101 ? 4.055 13.932 9.262 1.00 93.19 101 SER A C 1
ATOM 812 O O . SER A 1 101 ? 3.878 14.572 10.295 1.00 93.19 101 SER A O 1
ATOM 814 N N . ILE A 1 102 ? 3.061 13.739 8.383 1.00 94.69 102 ILE A N 1
ATOM 815 C CA . ILE A 1 102 ? 1.685 14.192 8.623 1.00 94.69 102 ILE A CA 1
ATOM 816 C C . ILE A 1 102 ? 1.100 13.586 9.899 1.00 94.69 102 ILE A C 1
ATOM 818 O O . ILE A 1 102 ? 0.324 14.244 10.581 1.00 94.69 102 ILE A O 1
ATOM 822 N N . VAL A 1 103 ? 1.515 12.375 10.272 1.00 91.94 103 VAL A N 1
ATOM 823 C CA . VAL A 1 103 ? 0.981 11.693 11.461 1.00 91.94 103 VAL A CA 1
ATOM 824 C C . VAL A 1 103 ? 1.566 12.195 12.773 1.00 91.94 103 VAL A C 1
ATOM 826 O O . VAL A 1 103 ? 0.982 11.955 13.821 1.00 91.94 103 VAL A O 1
ATOM 829 N N . ASP A 1 104 ? 2.664 12.947 12.695 1.00 92.56 104 ASP A N 1
ATOM 830 C CA . ASP A 1 104 ? 3.252 13.672 13.819 1.00 92.56 104 ASP A CA 1
ATOM 831 C C . ASP A 1 104 ? 2.802 15.151 13.825 1.00 92.56 104 ASP A C 1
ATOM 833 O O . ASP A 1 104 ? 3.168 15.928 14.708 1.00 92.56 104 ASP A O 1
ATOM 837 N N . ASN A 1 105 ? 2.015 15.583 12.829 1.00 94.62 105 ASN A N 1
ATOM 838 C CA . ASN A 1 105 ? 1.545 16.959 12.732 1.00 94.62 105 ASN A CA 1
ATOM 839 C C . ASN A 1 105 ? 0.494 17.251 13.811 1.00 94.62 105 ASN A C 1
ATOM 841 O O . ASN A 1 105 ? -0.567 16.629 13.851 1.00 94.62 105 ASN A O 1
ATOM 845 N N . PHE A 1 106 ? 0.755 18.271 14.632 1.00 94.38 106 PHE A N 1
ATOM 846 C CA . PHE A 1 106 ? -0.113 18.656 15.746 1.00 94.38 106 PHE A CA 1
ATOM 847 C C . PHE A 1 106 ? -1.571 18.920 15.335 1.00 94.38 106 PHE A C 1
ATOM 849 O O . PHE A 1 106 ? -2.490 18.456 16.010 1.00 94.38 106 PHE A O 1
ATOM 856 N N . TYR A 1 107 ? -1.806 19.631 14.227 1.00 96.31 107 TYR A N 1
ATOM 857 C CA . TYR A 1 107 ? -3.163 19.946 13.769 1.00 96.31 107 TYR A CA 1
ATOM 858 C C . TYR A 1 107 ? -3.885 18.710 13.242 1.00 96.31 107 TYR A C 1
ATOM 860 O O . TYR A 1 107 ? -5.069 18.536 13.513 1.00 96.31 107 TYR A O 1
ATOM 868 N N . PHE A 1 108 ? -3.172 17.832 12.536 1.00 94.06 108 PHE A N 1
ATOM 869 C CA . PHE A 1 108 ? -3.732 16.573 12.057 1.00 94.06 108 PHE A CA 1
ATOM 870 C C . PHE A 1 108 ? -4.124 15.656 13.221 1.00 94.06 108 PHE A C 1
ATOM 872 O O . PHE A 1 108 ? -5.252 15.171 13.261 1.00 94.06 108 PHE A O 1
ATOM 879 N N . ILE A 1 109 ? -3.245 15.498 14.216 1.00 91.56 109 ILE A N 1
ATOM 880 C CA . ILE A 1 109 ? -3.538 14.744 15.444 1.00 91.56 109 ILE A CA 1
ATOM 881 C C . ILE A 1 109 ? -4.733 15.361 16.178 1.00 91.56 109 ILE A C 1
ATOM 883 O O . ILE A 1 109 ? -5.656 14.650 16.560 1.00 91.56 109 ILE A O 1
ATOM 887 N N . THR A 1 110 ? -4.759 16.687 16.335 1.00 92.75 110 THR A N 1
ATOM 888 C CA . THR A 1 110 ? -5.864 17.392 17.006 1.00 92.75 110 THR A CA 1
ATOM 889 C C . THR A 1 110 ? -7.190 17.177 16.277 1.00 92.75 110 THR A C 1
ATOM 891 O O . THR A 1 110 ? -8.213 16.923 16.912 1.00 92.75 110 THR A O 1
ATOM 894 N N . MET A 1 111 ? -7.183 17.231 14.945 1.00 93.56 111 MET A N 1
ATOM 895 C CA . MET A 1 111 ? -8.356 16.955 14.119 1.00 93.56 111 MET A CA 1
ATOM 896 C C . MET A 1 111 ? -8.841 15.511 14.305 1.00 93.56 111 MET A C 1
ATOM 898 O O . MET A 1 111 ? -10.027 15.297 14.540 1.00 93.56 111 MET A O 1
ATOM 902 N N . LEU A 1 112 ? -7.941 14.524 14.267 1.00 89.81 112 LEU A N 1
ATOM 903 C CA . LEU A 1 112 ? -8.301 13.121 14.490 1.00 89.81 112 LEU A CA 1
ATOM 904 C C . LEU A 1 112 ? -8.843 12.882 15.902 1.00 89.81 112 LEU A C 1
ATOM 906 O O . LEU A 1 112 ? -9.876 12.234 16.044 1.00 89.81 112 LEU A O 1
ATOM 910 N N . ASN A 1 113 ? -8.226 13.481 16.920 1.00 86.38 113 ASN A N 1
ATOM 911 C CA . ASN A 1 113 ? -8.698 13.411 18.304 1.00 86.38 113 ASN A CA 1
ATOM 912 C C . ASN A 1 113 ? -10.054 14.107 18.497 1.00 86.38 113 ASN A C 1
ATOM 914 O O . ASN A 1 113 ? -10.814 13.737 19.386 1.00 86.38 113 ASN A O 1
ATOM 918 N N . THR A 1 114 ? -10.382 15.099 17.664 1.00 87.69 114 THR A N 1
ATOM 919 C CA . THR A 1 114 ? -11.715 15.723 17.656 1.00 87.69 114 THR A CA 1
ATOM 920 C C . THR A 1 114 ? -12.772 14.758 17.114 1.00 87.69 114 THR A C 1
ATOM 922 O O . THR A 1 114 ? -13.907 14.765 17.586 1.00 87.69 114 THR A O 1
ATOM 925 N N . PHE A 1 115 ? -12.413 13.912 16.143 1.00 82.81 115 PHE A N 1
ATOM 926 C CA . PHE A 1 115 ? -13.309 12.878 15.622 1.00 82.81 115 PHE A CA 1
ATOM 927 C C . PHE A 1 115 ? -13.420 11.665 16.558 1.00 82.81 115 PHE A C 1
ATOM 929 O O . PHE A 1 115 ? -14.520 11.149 16.752 1.00 82.81 115 PHE A O 1
ATOM 936 N N . ASP A 1 116 ? -12.308 11.215 17.145 1.00 77.50 116 ASP A N 1
ATOM 937 C CA . ASP A 1 116 ? -12.276 10.192 18.194 1.00 77.50 116 ASP A CA 1
ATOM 938 C C . ASP A 1 116 ? -11.049 10.383 19.099 1.00 77.50 116 ASP A C 1
ATOM 940 O O . ASP A 1 116 ? -9.929 10.037 18.730 1.00 77.50 116 ASP A O 1
ATOM 944 N N . ALA A 1 117 ? -11.266 10.891 20.314 1.00 75.94 117 ALA A N 1
ATOM 945 C CA . ALA A 1 117 ? -10.196 11.208 21.264 1.00 75.94 117 ALA A CA 1
ATOM 946 C C . ALA A 1 117 ? -9.394 9.985 21.743 1.00 75.94 117 ALA A C 1
ATOM 948 O O . ALA A 1 117 ? -8.300 10.133 22.286 1.00 75.94 117 ALA A O 1
ATOM 949 N N . ARG A 1 118 ? -9.922 8.771 21.558 1.00 71.06 118 ARG A N 1
ATOM 950 C CA . ARG A 1 118 ? -9.240 7.530 21.956 1.00 71.06 118 ARG A CA 1
ATOM 951 C C . ARG A 1 118 ? -8.385 6.967 20.837 1.00 71.06 118 ARG A C 1
ATOM 953 O O . ARG A 1 118 ? -7.595 6.056 21.085 1.00 71.06 118 ARG A O 1
ATOM 960 N N . TYR A 1 119 ? -8.570 7.444 19.607 1.00 81.06 119 TYR A N 1
ATOM 961 C CA . TYR A 1 119 ? -7.775 6.972 18.494 1.00 81.06 119 TYR A CA 1
ATOM 962 C C . TYR A 1 119 ? -6.322 7.406 18.684 1.00 81.06 119 TYR A C 1
ATOM 964 O O . TYR A 1 119 ? -5.992 8.585 18.644 1.00 81.06 119 TYR A O 1
ATOM 972 N N . GLN A 1 120 ? -5.446 6.423 18.866 1.00 82.44 120 GLN A N 1
ATOM 973 C CA . GLN A 1 120 ? -4.008 6.643 18.874 1.00 82.44 120 GLN A CA 1
ATOM 974 C C . GLN A 1 120 ? -3.468 6.345 17.483 1.00 82.44 120 GLN A C 1
ATOM 976 O O . GLN A 1 120 ? -3.482 5.193 17.028 1.00 82.44 120 GLN A O 1
ATOM 981 N N . ILE A 1 121 ? -3.021 7.399 16.803 1.00 85.94 121 ILE A N 1
ATOM 982 C CA . ILE A 1 121 ? -2.394 7.267 15.497 1.00 85.94 121 ILE A CA 1
ATOM 983 C C . ILE A 1 121 ? -1.043 6.566 15.629 1.00 85.94 121 ILE A C 1
ATOM 985 O O . ILE A 1 121 ? -0.264 6.809 16.550 1.00 85.94 121 ILE A O 1
ATOM 989 N N . SER A 1 122 ? -0.765 5.673 14.684 1.00 90.12 122 SER A N 1
ATOM 990 C CA . SER A 1 122 ? 0.545 5.042 14.581 1.00 90.12 122 SER A CA 1
ATOM 991 C C . SER A 1 122 ? 1.613 6.080 14.242 1.00 90.12 122 SER A C 1
ATOM 993 O O . SER A 1 122 ? 1.411 6.929 13.378 1.00 90.12 122 SER A O 1
ATOM 995 N N . CYS A 1 123 ? 2.777 5.980 14.883 1.00 89.00 123 CYS A N 1
ATOM 996 C CA . CYS A 1 123 ? 3.895 6.867 14.580 1.00 89.00 123 CYS A CA 1
ATOM 997 C C . CYS A 1 123 ? 4.428 6.642 13.157 1.00 89.00 123 CYS A C 1
ATOM 999 O O . CYS A 1 123 ? 4.207 5.594 12.536 1.00 89.00 123 CYS A O 1
ATOM 1001 N N . GLN A 1 124 ? 5.210 7.604 12.665 1.00 93.25 124 GLN A N 1
ATOM 1002 C CA . GLN A 1 124 ? 5.774 7.598 11.313 1.00 93.25 124 GLN A CA 1
ATOM 1003 C C . GLN A 1 124 ? 6.459 6.274 10.930 1.00 93.25 124 GLN A C 1
ATOM 1005 O O . GLN A 1 124 ? 6.274 5.768 9.823 1.00 93.25 124 GLN A O 1
ATOM 1010 N N . LYS A 1 125 ? 7.246 5.691 11.846 1.00 93.25 125 LYS A N 1
ATOM 1011 C CA . LYS A 1 125 ? 7.959 4.422 11.610 1.00 93.25 125 LYS A CA 1
ATOM 1012 C C . LYS A 1 125 ? 6.985 3.273 11.369 1.00 93.25 125 LYS A C 1
ATOM 1014 O O . LYS A 1 125 ? 7.162 2.509 10.425 1.00 93.25 125 LYS A O 1
ATOM 1019 N N . THR A 1 126 ? 5.951 3.177 12.200 1.00 92.69 126 THR A N 1
ATOM 1020 C CA . THR A 1 126 ? 4.930 2.134 12.099 1.00 92.69 126 THR A CA 1
ATOM 1021 C C . THR A 1 126 ? 4.138 2.271 10.807 1.00 92.69 126 THR A C 1
ATOM 1023 O O . THR A 1 126 ? 3.979 1.285 10.092 1.00 92.69 126 THR A O 1
ATOM 1026 N N . ILE A 1 127 ? 3.724 3.488 10.449 1.00 91.69 127 ILE A N 1
ATOM 1027 C CA . ILE A 1 127 ? 3.012 3.744 9.190 1.00 91.69 127 ILE A CA 1
ATOM 1028 C C . ILE A 1 127 ? 3.873 3.399 7.984 1.00 91.69 127 ILE A C 1
ATOM 1030 O O . ILE A 1 127 ? 3.401 2.721 7.076 1.00 91.69 127 ILE A O 1
ATOM 1034 N N . ARG A 1 128 ? 5.154 3.778 7.991 1.00 92.38 128 ARG A N 1
ATOM 1035 C CA . ARG A 1 128 ? 6.086 3.395 6.926 1.00 92.38 128 ARG A CA 1
ATOM 1036 C C . ARG A 1 128 ? 6.145 1.877 6.763 1.00 92.38 128 ARG A C 1
ATOM 1038 O O . ARG A 1 128 ? 6.034 1.383 5.646 1.00 92.38 128 ARG A O 1
ATOM 1045 N N . THR A 1 129 ? 6.286 1.140 7.861 1.00 93.88 129 THR A N 1
ATOM 1046 C CA . THR A 1 129 ? 6.300 -0.328 7.837 1.00 93.88 129 THR A CA 1
ATOM 1047 C C . THR A 1 129 ? 4.981 -0.900 7.317 1.00 93.88 129 THR A C 1
ATOM 1049 O O . THR A 1 129 ? 4.996 -1.813 6.496 1.00 93.88 129 THR A O 1
ATOM 1052 N N . GLN A 1 130 ? 3.837 -0.358 7.737 1.00 91.94 130 GLN A N 1
ATOM 1053 C CA . GLN A 1 130 ? 2.523 -0.814 7.277 1.00 91.94 130 GLN A CA 1
ATOM 1054 C C . GLN A 1 130 ? 2.300 -0.541 5.783 1.00 91.94 130 GLN A C 1
ATOM 1056 O O . GLN A 1 130 ? 1.842 -1.436 5.077 1.00 91.94 130 GLN A O 1
ATOM 1061 N N . ILE A 1 131 ? 2.692 0.634 5.277 1.00 92.12 131 ILE A N 1
ATOM 1062 C CA . ILE A 1 131 ? 2.649 0.959 3.842 1.00 92.12 131 ILE A CA 1
ATOM 1063 C C . ILE A 1 131 ? 3.533 -0.009 3.053 1.00 92.12 131 ILE A C 1
ATOM 1065 O O . ILE A 1 131 ? 3.083 -0.564 2.053 1.00 92.12 131 ILE A O 1
ATOM 1069 N N . LEU A 1 132 ? 4.760 -0.269 3.516 1.00 91.00 132 LEU A N 1
ATOM 1070 C CA . LEU A 1 132 ? 5.662 -1.227 2.869 1.00 91.00 132 LEU A CA 1
ATOM 1071 C C . LEU A 1 132 ? 5.079 -2.645 2.861 1.00 91.00 132 LEU A C 1
ATOM 1073 O O . LEU A 1 132 ? 5.150 -3.338 1.851 1.00 91.00 132 LEU A O 1
ATOM 1077 N N . ASN A 1 133 ? 4.458 -3.076 3.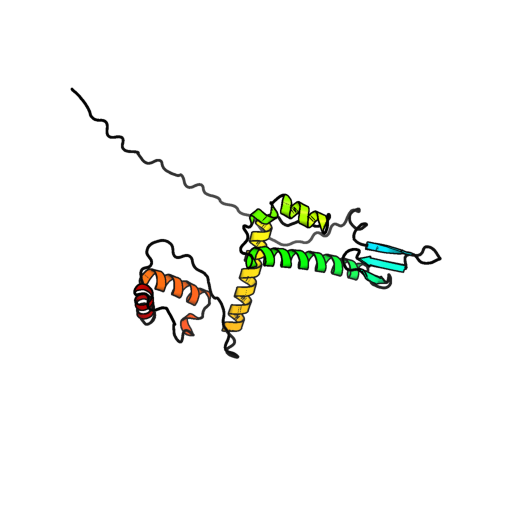958 1.00 92.06 133 ASN A N 1
ATOM 1078 C CA . ASN A 1 133 ? 3.791 -4.373 4.023 1.00 92.06 133 ASN A CA 1
ATOM 1079 C C . ASN A 1 133 ? 2.595 -4.445 3.066 1.00 92.06 133 ASN A C 1
ATOM 1081 O O . ASN A 1 133 ? 2.437 -5.448 2.370 1.00 92.06 133 ASN A O 1
ATOM 1085 N N . LYS A 1 134 ? 1.785 -3.381 2.987 1.00 89.88 134 LYS A N 1
ATOM 1086 C CA . LYS A 1 134 ? 0.657 -3.280 2.053 1.00 89.88 134 LYS A CA 1
ATOM 1087 C C . LYS A 1 134 ? 1.141 -3.352 0.605 1.00 89.88 134 LYS A C 1
ATOM 1089 O O . LYS A 1 134 ? 0.626 -4.167 -0.153 1.00 89.88 134 LYS A O 1
ATOM 1094 N N . TYR A 1 135 ? 2.185 -2.598 0.264 1.00 88.38 135 TYR A N 1
ATOM 1095 C CA . TYR A 1 135 ? 2.854 -2.656 -1.037 1.00 88.38 135 TYR A CA 1
ATOM 1096 C C . TYR A 1 135 ? 3.326 -4.076 -1.368 1.00 88.38 135 TYR A C 1
ATOM 1098 O O . TYR A 1 135 ? 2.913 -4.645 -2.373 1.00 88.38 135 TYR A O 1
ATOM 1106 N N . ASN A 1 136 ? 4.099 -4.704 -0.478 1.00 88.94 136 ASN A N 1
ATOM 1107 C CA . ASN A 1 136 ? 4.615 -6.058 -0.688 1.00 88.94 136 ASN A CA 1
ATOM 1108 C C . ASN A 1 136 ? 3.496 -7.093 -0.875 1.00 88.94 136 ASN A C 1
ATOM 1110 O O . ASN A 1 136 ? 3.638 -8.029 -1.662 1.00 88.94 136 ASN A O 1
ATOM 1114 N N . ASN A 1 137 ? 2.383 -6.949 -0.154 1.00 89.12 137 ASN A N 1
ATOM 1115 C CA . ASN A 1 137 ? 1.227 -7.828 -0.301 1.00 89.12 137 ASN A CA 1
ATOM 1116 C C . ASN A 1 137 ? 0.526 -7.626 -1.648 1.00 89.12 137 ASN A C 1
ATOM 1118 O O . ASN A 1 137 ? 0.194 -8.616 -2.297 1.00 89.12 137 ASN A O 1
ATOM 1122 N N . ILE A 1 138 ? 0.361 -6.378 -2.093 1.00 86.25 138 ILE A N 1
ATOM 1123 C CA . ILE A 1 138 ? -0.177 -6.063 -3.422 1.00 86.25 138 ILE A CA 1
ATOM 1124 C C . ILE A 1 138 ? 0.735 -6.637 -4.510 1.00 86.25 138 ILE A C 1
ATOM 1126 O O . ILE A 1 138 ? 0.245 -7.343 -5.384 1.00 86.25 138 ILE A O 1
ATOM 1130 N N . CYS A 1 139 ? 2.055 -6.450 -4.417 1.00 83.25 139 CYS A N 1
ATOM 1131 C CA . CYS A 1 139 ? 3.004 -7.054 -5.355 1.00 83.25 139 CYS A CA 1
ATOM 1132 C C . CYS A 1 139 ? 2.855 -8.578 -5.406 1.00 83.25 139 CYS A C 1
ATOM 1134 O O . CYS A 1 139 ? 2.799 -9.147 -6.488 1.00 83.25 139 CYS A O 1
ATOM 1136 N N . LYS A 1 140 ? 2.725 -9.261 -4.260 1.00 87.06 140 LYS A N 1
ATOM 1137 C CA . LYS A 1 140 ? 2.490 -10.717 -4.231 1.00 87.06 140 LYS A CA 1
ATOM 1138 C C . LYS A 1 140 ? 1.194 -11.125 -4.933 1.00 87.06 140 LYS A C 1
ATOM 1140 O O . LYS A 1 140 ? 1.167 -12.195 -5.532 1.00 87.06 140 LYS A O 1
ATOM 1145 N N . ILE A 1 141 ? 0.130 -10.329 -4.823 1.00 87.00 141 ILE A N 1
ATOM 1146 C CA . ILE A 1 141 ? -1.142 -10.586 -5.514 1.00 87.00 141 ILE A CA 1
ATOM 1147 C C . ILE A 1 141 ? -0.953 -10.404 -7.021 1.00 87.00 141 ILE A C 1
ATOM 1149 O O . ILE A 1 141 ? -1.234 -11.336 -7.765 1.00 87.00 141 ILE A O 1
ATOM 1153 N N . ILE A 1 142 ? -0.373 -9.280 -7.449 1.00 84.50 142 ILE A N 1
ATOM 1154 C CA . ILE A 1 142 ? -0.100 -8.995 -8.865 1.00 84.50 142 ILE A CA 1
ATOM 1155 C C . ILE A 1 142 ? 0.781 -10.088 -9.480 1.00 84.50 142 ILE A C 1
ATOM 1157 O O . ILE A 1 142 ? 0.497 -10.556 -10.572 1.00 84.50 142 ILE A O 1
ATOM 1161 N N . LEU A 1 143 ? 1.818 -10.558 -8.780 1.00 83.88 143 LEU A N 1
ATOM 1162 C CA . LEU A 1 143 ? 2.667 -11.647 -9.278 1.00 83.88 143 LEU A CA 1
ATOM 1163 C C . LEU A 1 143 ? 1.884 -12.945 -9.503 1.00 83.88 143 LEU A C 1
ATOM 1165 O O . LEU A 1 143 ? 2.115 -13.617 -10.502 1.00 83.88 143 LEU A O 1
ATOM 1169 N N . LYS A 1 144 ? 0.943 -13.280 -8.612 1.00 84.25 144 LYS A N 1
ATOM 1170 C CA . LYS A 1 144 ? 0.045 -14.430 -8.805 1.00 84.25 144 LYS A CA 1
ATOM 1171 C C . LYS A 1 144 ? -0.915 -14.213 -9.974 1.00 84.25 144 LYS A C 1
ATOM 1173 O O . LYS A 1 144 ? -1.237 -15.161 -10.675 1.00 84.25 144 LYS A O 1
ATOM 1178 N N . GLU A 1 145 ? -1.384 -12.987 -10.185 1.00 83.62 145 GLU A N 1
ATOM 1179 C CA . GLU A 1 145 ? -2.250 -12.652 -11.320 1.00 83.62 145 GLU A CA 1
ATOM 1180 C C . GLU A 1 145 ? -1.487 -12.710 -12.648 1.00 83.62 145 GLU A C 1
ATOM 1182 O O . GLU A 1 145 ? -1.999 -13.276 -13.600 1.00 83.62 145 GLU A O 1
ATOM 1187 N N . LEU A 1 146 ? -0.234 -12.252 -12.704 1.00 80.31 146 LEU A N 1
ATOM 1188 C CA . LEU A 1 146 ? 0.632 -12.354 -13.890 1.00 80.31 146 LEU A CA 1
ATOM 1189 C C . LEU A 1 146 ? 0.984 -13.809 -14.269 1.00 80.31 146 LEU A C 1
ATOM 1191 O O . LEU A 1 146 ? 1.357 -14.099 -15.414 1.00 80.31 146 LEU A O 1
ATOM 1195 N N . GLU A 1 147 ? 0.881 -14.741 -13.319 1.00 78.75 147 GLU A N 1
ATOM 1196 C CA . GLU A 1 147 ? 0.965 -16.177 -13.595 1.00 78.75 147 GLU A CA 1
ATOM 1197 C C . GLU A 1 147 ? -0.297 -16.700 -14.308 1.00 78.75 147 GLU A C 1
ATOM 1199 O O . GLU A 1 147 ? -0.179 -17.621 -15.118 1.00 78.75 147 GLU A O 1
ATOM 1204 N N . ASN A 1 148 ? -1.460 -16.076 -14.088 1.00 78.31 148 ASN A N 1
ATOM 1205 C CA . ASN A 1 148 ? -2.753 -16.469 -14.647 1.00 78.31 148 ASN A CA 1
ATOM 1206 C C . ASN A 1 148 ? -3.071 -15.669 -15.925 1.00 78.31 148 ASN A C 1
ATOM 1208 O O . ASN A 1 148 ? -3.305 -14.467 -15.898 1.00 78.31 148 ASN A O 1
ATOM 1212 N N . GLU A 1 149 ? -3.126 -16.336 -17.074 1.00 69.00 149 GLU A N 1
ATOM 1213 C CA . GLU A 1 149 ? -3.240 -15.682 -18.393 1.00 69.00 149 GLU A CA 1
ATOM 1214 C C . GLU A 1 149 ? -4.686 -15.350 -18.805 1.00 69.00 149 GLU A C 1
ATOM 1216 O O . GLU A 1 149 ? -4.979 -15.157 -19.984 1.00 69.00 149 GLU A O 1
ATOM 1221 N N . GLU A 1 150 ? -5.622 -15.313 -17.854 1.00 65.12 150 GLU A N 1
ATOM 1222 C CA . GLU A 1 150 ? -7.043 -15.411 -18.190 1.00 65.12 150 GLU A CA 1
ATOM 1223 C C . GLU A 1 150 ? -7.681 -14.105 -18.686 1.00 65.12 150 GLU A C 1
ATOM 1225 O O . GLU A 1 150 ? -8.697 -14.193 -19.375 1.00 65.12 150 GLU A O 1
ATOM 1230 N N . GLN A 1 151 ? -7.111 -12.913 -18.441 1.00 65.88 151 GLN A N 1
ATOM 1231 C CA . GLN A 1 151 ? -7.623 -11.642 -18.994 1.00 65.88 151 GLN A CA 1
ATOM 1232 C C . GLN A 1 151 ? -6.543 -10.562 -19.173 1.00 65.88 151 GLN A C 1
ATOM 1234 O O . GLN A 1 151 ? -5.553 -10.512 -18.447 1.00 65.88 151 GLN A O 1
ATOM 1239 N N . ALA A 1 152 ? -6.767 -9.647 -20.125 1.00 64.12 152 ALA A N 1
ATOM 1240 C CA . ALA A 1 152 ? -5.930 -8.464 -20.313 1.00 64.12 152 ALA A CA 1
ATOM 1241 C C . ALA A 1 152 ? -6.109 -7.487 -19.139 1.00 64.12 152 ALA A C 1
ATOM 1243 O O . ALA A 1 152 ? -7.202 -6.966 -18.916 1.00 64.12 152 ALA A O 1
ATOM 1244 N N . GLN A 1 153 ? -5.030 -7.232 -18.404 1.00 78.19 153 GLN A N 1
ATOM 1245 C CA . GLN A 1 153 ? -5.013 -6.342 -17.245 1.00 78.19 153 GLN A CA 1
ATOM 1246 C C . GLN A 1 153 ? -3.838 -5.362 -17.342 1.00 78.19 153 GLN A C 1
ATOM 1248 O O . GLN A 1 153 ? -2.815 -5.645 -17.967 1.00 78.19 153 GLN A O 1
ATOM 1253 N N . HIS A 1 154 ? -3.998 -4.189 -16.730 1.00 82.62 154 HIS A N 1
ATOM 1254 C CA . HIS A 1 154 ? -2.963 -3.162 -16.661 1.00 82.62 154 HIS A CA 1
ATOM 1255 C C . HIS A 1 154 ? -2.461 -3.044 -15.226 1.00 82.62 154 HIS A C 1
ATOM 1257 O O . HIS A 1 154 ? -3.226 -2.702 -14.326 1.00 82.62 154 HIS A O 1
ATOM 1263 N N . PHE A 1 155 ? -1.166 -3.284 -15.030 1.00 83.19 155 PHE A N 1
ATOM 1264 C CA . PHE A 1 155 ? -0.512 -3.190 -13.730 1.00 83.19 155 PHE A CA 1
ATOM 1265 C C . PHE A 1 155 ? 0.649 -2.205 -13.787 1.00 83.19 155 PHE A C 1
ATOM 1267 O O . PHE A 1 155 ? 1.449 -2.228 -14.723 1.00 83.19 155 PHE A O 1
ATOM 1274 N N . LEU A 1 156 ? 0.767 -1.363 -12.759 1.00 83.69 156 LEU A N 1
ATOM 1275 C CA . LEU A 1 156 ? 2.003 -0.634 -12.504 1.00 83.69 156 LEU A CA 1
ATOM 1276 C C . LEU A 1 156 ? 2.988 -1.599 -11.839 1.00 83.69 156 LEU A C 1
ATOM 1278 O O . LEU A 1 156 ? 2.739 -2.048 -10.723 1.00 83.69 156 LEU A O 1
ATOM 1282 N N . LEU A 1 157 ? 4.081 -1.922 -12.529 1.00 86.50 157 LEU A N 1
ATOM 1283 C CA . LEU A 1 157 ? 5.096 -2.835 -11.999 1.00 86.50 157 LEU A CA 1
ATOM 1284 C C . LEU A 1 157 ? 6.065 -2.129 -11.051 1.00 86.50 157 LEU A C 1
ATOM 1286 O O . LEU A 1 157 ? 6.393 -2.681 -10.007 1.00 86.50 157 LEU A O 1
ATOM 1290 N N . ASP A 1 158 ? 6.507 -0.921 -11.409 1.00 86.62 158 ASP A N 1
ATOM 1291 C CA . ASP A 1 158 ? 7.397 -0.112 -10.578 1.00 86.62 158 ASP A CA 1
ATOM 1292 C C . ASP A 1 158 ? 7.369 1.370 -11.000 1.00 86.62 158 ASP A C 1
ATOM 1294 O O . ASP A 1 158 ? 7.007 1.702 -12.133 1.00 86.62 158 ASP A O 1
ATOM 1298 N N . LEU A 1 159 ? 7.787 2.254 -10.093 1.00 86.19 159 LEU A N 1
ATOM 1299 C CA . LEU A 1 159 ? 8.076 3.665 -10.338 1.00 86.19 159 LEU A CA 1
ATOM 1300 C C . LEU A 1 159 ? 9.511 3.963 -9.880 1.00 86.19 159 LEU A C 1
ATOM 1302 O O . LEU A 1 159 ? 9.764 4.329 -8.732 1.00 86.19 159 LEU A O 1
ATOM 1306 N N . LEU A 1 160 ? 10.457 3.818 -10.806 1.00 85.94 160 LEU A N 1
ATOM 1307 C CA . LEU A 1 160 ? 11.882 3.947 -10.518 1.00 85.94 160 LEU A CA 1
ATOM 1308 C C . LEU A 1 160 ? 12.398 5.373 -10.722 1.00 85.94 160 LEU A C 1
ATOM 1310 O O . LEU A 1 160 ? 12.232 5.971 -11.786 1.00 85.94 160 LEU A O 1
ATOM 1314 N N . LEU A 1 161 ? 13.125 5.885 -9.726 1.00 86.62 161 LEU A N 1
ATOM 1315 C CA . LEU A 1 161 ? 13.929 7.094 -9.879 1.00 86.62 161 LEU A CA 1
ATOM 1316 C C . LEU A 1 161 ? 15.294 6.738 -10.480 1.00 86.62 161 LEU A C 1
ATOM 1318 O O . LEU A 1 161 ? 16.149 6.168 -9.803 1.00 86.62 161 LEU A O 1
ATOM 1322 N N . LEU A 1 162 ? 15.526 7.130 -11.732 1.00 88.19 162 LEU A N 1
ATOM 1323 C CA . LEU A 1 162 ? 16.836 7.000 -12.370 1.00 88.19 162 LEU A CA 1
ATOM 1324 C C . LEU A 1 162 ? 17.738 8.173 -11.973 1.00 88.19 162 LEU A C 1
ATOM 1326 O O . LEU A 1 162 ? 17.554 9.303 -12.433 1.00 88.19 162 LEU A O 1
ATOM 1330 N N . THR A 1 163 ? 18.725 7.904 -11.120 1.00 85.31 163 THR A N 1
ATOM 1331 C CA . THR A 1 163 ? 19.746 8.884 -10.737 1.00 85.31 163 THR A CA 1
ATOM 1332 C C . THR A 1 163 ? 20.916 8.861 -11.727 1.00 85.31 163 THR A C 1
ATOM 1334 O O . THR A 1 163 ? 21.326 7.810 -12.216 1.00 85.31 163 THR A O 1
ATOM 1337 N N . GLY A 1 164 ? 21.467 10.034 -12.049 1.00 85.50 164 GLY A N 1
ATOM 1338 C CA . GLY A 1 164 ? 22.593 10.153 -12.983 1.00 85.50 164 GLY A CA 1
ATOM 1339 C C . GLY A 1 164 ? 22.182 10.236 -14.457 1.00 85.50 164 GLY A C 1
ATOM 1340 O O . GLY A 1 164 ? 21.129 10.775 -14.788 1.00 85.50 164 GLY A O 1
ATOM 1341 N N . GLN A 1 165 ? 23.053 9.773 -15.362 1.00 86.81 165 GLN A N 1
ATOM 1342 C CA . GLN A 1 165 ? 22.835 9.893 -16.808 1.00 86.81 165 GLN A CA 1
ATOM 1343 C C . GLN A 1 165 ? 21.801 8.879 -17.310 1.00 86.81 165 GLN A C 1
ATOM 1345 O O . GLN A 1 165 ? 21.949 7.672 -17.118 1.00 86.81 165 GLN A O 1
ATOM 1350 N N . HIS A 1 166 ? 20.786 9.362 -18.025 1.00 88.56 166 HIS A N 1
ATOM 1351 C CA . HIS A 1 166 ? 19.707 8.546 -18.597 1.00 88.56 166 HIS A CA 1
ATOM 1352 C C . HIS A 1 166 ? 20.115 7.944 -19.949 1.00 88.56 166 HIS A C 1
ATOM 1354 O O . HIS A 1 166 ? 19.482 8.168 -20.979 1.00 88.56 166 HIS A O 1
ATOM 1360 N N . MET A 1 167 ? 21.235 7.218 -19.951 1.00 91.94 167 MET A N 1
ATOM 1361 C CA . MET A 1 167 ? 21.721 6.486 -21.122 1.00 91.94 167 MET A CA 1
ATOM 1362 C C . MET A 1 167 ? 20.888 5.226 -21.366 1.00 91.94 167 MET A C 1
ATOM 1364 O O . MET A 1 167 ? 20.356 4.641 -20.422 1.00 91.94 167 MET A O 1
ATOM 1368 N N . ALA A 1 168 ? 20.849 4.778 -22.623 1.00 91.56 168 ALA A N 1
ATOM 1369 C CA . ALA A 1 168 ? 20.122 3.582 -23.049 1.00 91.56 168 ALA A CA 1
ATOM 1370 C C . ALA A 1 168 ? 20.428 2.356 -22.174 1.00 91.56 168 ALA A C 1
ATOM 1372 O O . ALA A 1 168 ? 19.504 1.741 -21.649 1.00 91.56 168 ALA A O 1
ATOM 1373 N N . VAL A 1 169 ? 21.712 2.097 -21.911 1.00 91.75 169 VAL A N 1
ATOM 1374 C CA . VAL A 1 169 ? 22.175 1.003 -21.043 1.00 91.75 169 VAL A CA 1
ATOM 1375 C C . VAL A 1 169 ? 21.609 1.071 -19.620 1.00 91.75 169 VAL A C 1
ATOM 1377 O O . VAL A 1 169 ? 21.172 0.057 -19.079 1.00 91.75 169 VAL A O 1
ATOM 1380 N N . ASN A 1 170 ? 21.549 2.266 -19.022 1.00 92.50 170 ASN A N 1
ATOM 1381 C CA . ASN A 1 170 ? 21.053 2.446 -17.655 1.00 92.50 170 ASN A CA 1
ATOM 1382 C C . ASN A 1 170 ? 19.536 2.237 -17.597 1.00 92.50 170 ASN A C 1
ATOM 1384 O O . ASN A 1 170 ? 19.028 1.597 -16.678 1.00 92.50 170 ASN A O 1
ATOM 1388 N N . ILE A 1 171 ? 18.818 2.741 -18.604 1.00 93.88 171 ILE A N 1
ATOM 1389 C CA . ILE A 1 171 ? 17.370 2.553 -18.744 1.00 93.88 171 ILE A CA 1
ATOM 1390 C C . ILE A 1 171 ? 17.054 1.071 -18.982 1.00 93.88 171 ILE A C 1
ATOM 1392 O O . ILE A 1 171 ? 16.196 0.519 -18.296 1.00 93.88 171 ILE A O 1
ATOM 1396 N N . LYS A 1 172 ? 17.778 0.401 -19.891 1.00 92.81 172 LYS A N 1
ATOM 1397 C CA . LYS A 1 172 ? 17.669 -1.047 -20.120 1.00 92.81 172 LYS A CA 1
ATOM 1398 C C . LYS A 1 172 ? 17.875 -1.812 -18.821 1.00 92.81 172 LYS A C 1
ATOM 1400 O O . LYS A 1 172 ? 17.060 -2.666 -18.493 1.00 92.81 172 LYS A O 1
ATOM 1405 N N . GLN A 1 173 ? 18.946 -1.519 -18.088 1.00 92.81 173 GLN A N 1
ATOM 1406 C CA . GLN A 1 173 ? 19.255 -2.221 -16.848 1.00 92.81 173 GLN A CA 1
ATOM 1407 C C . GLN A 1 173 ? 18.142 -2.046 -15.810 1.00 92.81 173 GLN A C 1
ATOM 1409 O O . GLN A 1 173 ? 17.746 -3.028 -15.188 1.00 92.81 173 GLN A O 1
ATOM 1414 N N . ALA A 1 174 ? 17.599 -0.836 -15.664 1.00 93.31 174 ALA A N 1
ATOM 1415 C CA . ALA A 1 174 ? 16.475 -0.577 -14.771 1.00 93.31 174 ALA A CA 1
ATOM 1416 C C . ALA A 1 174 ? 15.208 -1.345 -15.187 1.00 93.31 174 ALA A C 1
ATOM 1418 O O . ALA A 1 174 ? 14.578 -1.983 -14.349 1.00 93.31 174 ALA A O 1
ATOM 1419 N N . ILE A 1 175 ? 14.867 -1.356 -16.481 1.00 93.44 175 ILE A N 1
ATOM 1420 C CA . ILE A 1 175 ? 13.729 -2.130 -17.001 1.00 93.44 175 ILE A CA 1
ATOM 1421 C C . ILE A 1 175 ? 13.938 -3.626 -16.737 1.00 93.44 175 ILE A C 1
ATOM 1423 O O . ILE A 1 175 ? 13.053 -4.276 -16.189 1.00 93.44 175 ILE A O 1
ATOM 1427 N N . MET A 1 176 ? 15.113 -4.170 -17.066 1.00 92.75 176 MET A N 1
ATOM 1428 C CA . MET A 1 176 ? 15.432 -5.585 -16.844 1.00 92.75 176 MET A CA 1
ATOM 1429 C C . MET A 1 176 ? 15.348 -5.973 -15.369 1.00 92.75 176 MET A C 1
ATOM 1431 O O . MET A 1 176 ? 14.809 -7.028 -15.057 1.00 92.75 176 MET A O 1
ATOM 1435 N N . GLN A 1 177 ? 15.800 -5.109 -14.456 1.00 93.00 177 GLN A N 1
ATOM 1436 C CA . GLN A 1 177 ? 15.653 -5.346 -13.020 1.00 93.00 177 GLN A CA 1
ATOM 1437 C C . GLN A 1 177 ? 14.184 -5.520 -12.615 1.00 93.00 177 GLN A C 1
ATOM 1439 O O . GLN A 1 177 ? 13.875 -6.465 -11.890 1.00 93.00 177 GLN A O 1
ATOM 1444 N N . VAL A 1 178 ? 13.276 -4.673 -13.112 1.00 91.75 178 VAL A N 1
ATOM 1445 C CA . VAL A 1 178 ? 11.831 -4.800 -12.839 1.00 91.75 178 VAL A CA 1
ATOM 1446 C C . VAL A 1 178 ? 11.270 -6.085 -13.446 1.00 91.75 178 VAL A C 1
ATOM 1448 O O . VAL A 1 178 ? 10.541 -6.818 -12.775 1.00 91.75 178 VAL A O 1
ATOM 1451 N N . LEU A 1 179 ? 11.620 -6.395 -14.698 1.00 91.12 179 LEU A N 1
ATOM 1452 C CA . LEU A 1 179 ? 11.148 -7.603 -15.386 1.00 91.12 179 LEU A CA 1
ATOM 1453 C C . LEU A 1 179 ? 11.608 -8.889 -14.678 1.00 91.12 179 LEU A C 1
ATOM 1455 O O . LEU A 1 179 ? 10.818 -9.825 -14.527 1.00 91.12 179 LEU A O 1
ATOM 1459 N N . ASP A 1 180 ? 12.851 -8.919 -14.195 1.00 91.06 180 ASP A N 1
ATOM 1460 C CA . ASP A 1 180 ? 13.430 -10.068 -13.497 1.00 91.06 180 ASP A CA 1
ATOM 1461 C C . ASP A 1 180 ? 12.828 -10.240 -12.099 1.00 91.06 180 ASP A C 1
ATOM 1463 O O . ASP A 1 180 ? 12.452 -11.352 -11.719 1.00 91.06 180 ASP A O 1
ATOM 1467 N N . GLN A 1 181 ? 12.663 -9.145 -11.347 1.00 88.12 181 GLN A N 1
ATOM 1468 C CA . GLN A 1 181 ? 11.992 -9.163 -10.042 1.00 88.12 181 GLN A CA 1
ATOM 1469 C C . GLN A 1 181 ? 10.544 -9.645 -10.154 1.00 88.12 181 GLN A C 1
ATOM 1471 O O . GLN A 1 181 ? 10.061 -10.370 -9.281 1.00 88.12 181 GLN A O 1
ATOM 1476 N N . THR A 1 182 ? 9.869 -9.282 -11.245 1.00 86.44 182 THR A N 1
ATOM 1477 C CA . THR A 1 182 ? 8.484 -9.685 -11.512 1.00 86.44 182 THR A CA 1
ATOM 1478 C C . THR A 1 182 ? 8.358 -11.025 -12.234 1.00 86.44 182 THR A C 1
ATOM 1480 O O . THR A 1 182 ? 7.250 -11.526 -12.403 1.00 86.44 182 THR A O 1
ATOM 1483 N N . LYS A 1 183 ? 9.479 -11.652 -12.616 1.00 87.19 183 LYS A N 1
ATOM 1484 C CA . LYS A 1 183 ? 9.549 -12.934 -13.339 1.00 87.19 183 LYS A CA 1
ATOM 1485 C C . LYS A 1 183 ? 8.806 -12.945 -14.683 1.00 87.19 183 LYS A C 1
ATOM 1487 O O . LYS A 1 183 ? 8.496 -14.020 -15.200 1.00 87.19 183 LYS A O 1
ATOM 1492 N N . ILE A 1 184 ? 8.564 -11.781 -15.285 1.00 87.75 184 ILE A N 1
ATOM 1493 C CA . ILE A 1 184 ? 7.871 -11.670 -16.578 1.00 87.75 184 ILE A CA 1
ATOM 1494 C C . ILE A 1 184 ? 8.824 -11.515 -17.762 1.00 87.75 184 ILE A C 1
ATOM 1496 O O . ILE A 1 184 ? 8.357 -11.481 -18.896 1.00 87.75 184 ILE A O 1
ATOM 1500 N N . THR A 1 185 ? 10.143 -11.476 -17.542 1.00 88.81 185 THR A N 1
ATOM 1501 C CA . THR A 1 185 ? 11.156 -11.339 -18.607 1.00 88.81 185 THR A CA 1
ATOM 1502 C C . THR A 1 185 ? 10.912 -12.302 -19.773 1.00 88.81 185 THR A C 1
ATOM 1504 O O . THR A 1 185 ? 10.972 -11.910 -20.932 1.00 88.81 185 THR A O 1
ATOM 1507 N N . LYS A 1 186 ? 10.549 -13.559 -19.480 1.00 86.25 186 LYS A N 1
ATOM 1508 C CA . LYS A 1 186 ? 10.268 -14.589 -20.499 1.00 86.25 186 LYS A CA 1
ATOM 1509 C C . LYS A 1 186 ? 8.909 -14.441 -21.192 1.00 86.25 186 LYS A C 1
ATOM 1511 O O . LYS A 1 186 ? 8.697 -15.055 -22.230 1.00 86.25 186 LYS A O 1
ATOM 1516 N N . LYS A 1 187 ? 7.993 -13.673 -20.601 1.00 85.38 187 LYS A N 1
ATOM 1517 C CA . LYS A 1 187 ? 6.648 -13.390 -21.120 1.00 85.38 187 LYS A CA 1
ATOM 1518 C C . LYS A 1 187 ? 6.575 -12.033 -21.838 1.00 85.38 187 LYS A C 1
ATOM 1520 O O . LYS A 1 187 ? 5.500 -11.633 -22.277 1.00 85.38 187 LYS A O 1
ATOM 1525 N N . LEU A 1 188 ? 7.692 -11.309 -21.954 1.00 87.06 188 LEU A N 1
ATOM 1526 C CA . LEU A 1 188 ? 7.732 -10.001 -22.597 1.00 87.06 188 LEU A CA 1
ATOM 1527 C C . LEU A 1 188 ? 7.490 -10.132 -24.108 1.00 87.06 188 LEU A C 1
ATOM 1529 O O . LEU A 1 188 ? 8.348 -10.611 -24.845 1.00 87.06 188 LEU A O 1
ATOM 1533 N N . LEU A 1 189 ? 6.331 -9.665 -24.574 1.00 88.94 189 LEU A N 1
ATOM 1534 C CA . LEU A 1 189 ? 5.989 -9.647 -26.001 1.00 88.94 189 LEU A CA 1
ATOM 1535 C C . LEU A 1 189 ? 6.527 -8.402 -26.720 1.00 88.94 189 LEU A C 1
ATOM 1537 O O . LEU A 1 189 ? 6.915 -8.458 -27.885 1.00 88.94 189 LEU A O 1
ATOM 1541 N N . GLY A 1 190 ? 6.530 -7.260 -26.036 1.00 89.69 190 GLY A N 1
ATOM 1542 C CA . GLY A 1 190 ? 6.949 -5.991 -26.612 1.00 89.69 190 GLY A CA 1
ATOM 1543 C C . GLY A 1 190 ? 6.945 -4.868 -25.587 1.00 89.69 190 GLY A C 1
ATOM 1544 O O . GLY A 1 190 ? 6.326 -4.971 -24.531 1.00 89.69 190 GLY A O 1
ATOM 1545 N N . ILE A 1 191 ? 7.649 -3.788 -25.917 1.00 89.75 191 ILE A N 1
ATOM 1546 C CA . ILE A 1 191 ? 7.734 -2.576 -25.103 1.00 89.75 191 ILE A CA 1
ATOM 1547 C C . ILE A 1 191 ? 7.251 -1.413 -25.959 1.00 89.75 191 ILE A C 1
ATOM 1549 O O . ILE A 1 191 ? 7.662 -1.272 -27.111 1.00 89.75 191 ILE A O 1
ATOM 1553 N N . THR A 1 192 ? 6.387 -0.581 -25.384 1.00 91.56 192 THR A N 1
ATOM 1554 C CA . THR A 1 192 ? 5.974 0.690 -25.980 1.00 91.56 192 THR A CA 1
ATOM 1555 C C . THR A 1 192 ? 6.628 1.815 -25.193 1.00 91.56 192 THR A C 1
ATOM 1557 O O . THR A 1 192 ? 6.457 1.895 -23.979 1.00 91.56 192 THR A O 1
ATOM 1560 N N . THR A 1 193 ? 7.391 2.665 -25.872 1.00 92.38 193 THR A N 1
ATOM 1561 C CA . THR A 1 193 ? 8.047 3.839 -25.283 1.00 92.38 193 THR A CA 1
ATOM 1562 C C . THR A 1 193 ? 7.656 5.093 -26.054 1.00 92.38 193 THR A C 1
ATOM 1564 O O . THR A 1 193 ? 7.099 5.005 -27.150 1.00 92.38 193 THR A O 1
ATOM 1567 N N . ASP A 1 194 ? 7.969 6.266 -25.508 1.00 91.88 194 ASP A N 1
ATOM 1568 C CA . ASP A 1 194 ? 7.936 7.494 -26.296 1.00 91.88 194 ASP A CA 1
ATOM 1569 C C . ASP A 1 194 ? 9.060 7.513 -27.357 1.00 91.88 194 ASP A C 1
ATOM 1571 O O . ASP A 1 194 ? 9.880 6.594 -27.464 1.00 91.88 194 ASP A O 1
ATOM 1575 N N . ASN A 1 195 ? 9.078 8.574 -28.167 1.00 94.62 195 ASN A N 1
ATOM 1576 C CA . ASN A 1 195 ? 10.058 8.771 -29.236 1.00 94.62 195 ASN A CA 1
ATOM 1577 C C . ASN A 1 195 ? 11.361 9.438 -28.742 1.00 94.62 195 ASN A C 1
ATOM 1579 O O . ASN A 1 195 ? 12.108 9.995 -29.547 1.00 94.62 195 ASN A O 1
ATOM 1583 N N . ALA A 1 196 ? 11.636 9.459 -27.432 1.00 93.31 196 ALA A N 1
ATOM 1584 C CA . ALA A 1 196 ? 12.888 10.011 -26.930 1.00 93.31 196 ALA A CA 1
ATOM 1585 C C . ALA A 1 196 ? 14.066 9.135 -27.381 1.00 93.31 196 ALA A C 1
ATOM 1587 O O . ALA A 1 196 ? 14.024 7.909 -27.279 1.00 93.31 196 ALA A O 1
ATOM 1588 N N . GLN A 1 197 ? 15.153 9.758 -27.846 1.00 92.25 197 GLN A N 1
ATOM 1589 C CA . GLN A 1 197 ? 16.295 9.035 -28.422 1.00 92.25 197 GLN A CA 1
ATOM 1590 C C . GLN A 1 197 ? 16.884 7.985 -27.463 1.00 92.25 197 GLN A C 1
ATOM 1592 O O . GLN A 1 197 ? 17.255 6.893 -27.891 1.00 92.25 197 GLN A O 1
ATOM 1597 N N . SER A 1 198 ? 16.949 8.303 -26.166 1.00 92.56 198 SER A N 1
ATOM 1598 C CA . SER A 1 198 ? 17.410 7.385 -25.119 1.00 92.56 198 SER A CA 1
ATOM 1599 C C . SER A 1 198 ? 16.475 6.187 -24.933 1.00 92.56 198 SER A C 1
ATOM 1601 O O . SER A 1 198 ? 16.961 5.071 -24.762 1.00 92.56 198 SER A O 1
ATOM 1603 N N . MET A 1 199 ? 15.157 6.391 -25.024 1.00 93.88 199 MET A N 1
ATOM 1604 C CA . MET A 1 199 ? 14.147 5.335 -24.903 1.00 93.88 199 MET A CA 1
ATOM 1605 C C . MET A 1 199 ? 14.131 4.414 -26.124 1.00 93.88 199 MET A C 1
ATOM 1607 O O . MET A 1 199 ? 14.089 3.195 -25.966 1.00 93.88 199 MET A O 1
ATOM 1611 N N . ILE A 1 200 ? 14.258 4.971 -27.335 1.00 93.44 200 ILE A N 1
ATOM 1612 C CA . ILE A 1 200 ? 14.387 4.187 -28.574 1.00 93.44 200 ILE A CA 1
ATOM 1613 C C . ILE A 1 200 ? 15.629 3.297 -28.508 1.00 93.44 200 ILE A C 1
ATOM 1615 O O . ILE A 1 200 ? 15.547 2.100 -28.780 1.00 93.44 200 ILE A O 1
ATOM 1619 N N . ALA A 1 201 ? 16.774 3.872 -28.129 1.00 92.88 201 ALA A N 1
ATOM 1620 C CA . ALA A 1 201 ? 18.022 3.131 -27.997 1.00 92.88 201 ALA A CA 1
ATOM 1621 C C . ALA A 1 201 ? 17.916 2.034 -26.922 1.00 92.88 201 ALA A C 1
ATOM 1623 O O . ALA A 1 201 ? 18.282 0.891 -27.188 1.00 92.88 201 ALA A O 1
ATOM 1624 N N . ALA A 1 202 ? 17.323 2.326 -25.757 1.00 93.06 202 ALA A N 1
ATOM 1625 C CA . ALA A 1 202 ? 17.077 1.321 -24.719 1.00 93.06 202 ALA A CA 1
ATOM 1626 C C . ALA A 1 202 ? 16.177 0.178 -25.223 1.00 93.06 202 ALA A C 1
ATOM 1628 O O . ALA A 1 202 ? 16.476 -0.996 -25.006 1.00 93.06 202 ALA A O 1
ATOM 1629 N N . GLY A 1 203 ? 15.104 0.504 -25.951 1.00 92.06 203 GLY A N 1
ATOM 1630 C CA . GLY A 1 203 ? 14.209 -0.479 -26.562 1.00 92.06 203 GLY A CA 1
ATOM 1631 C C . GLY A 1 203 ? 14.903 -1.370 -27.598 1.00 92.06 203 GLY A C 1
ATOM 1632 O O . GLY A 1 203 ? 14.580 -2.550 -27.705 1.00 92.06 203 GLY A O 1
ATOM 1633 N N . GLN A 1 204 ? 15.877 -0.841 -28.345 1.00 89.94 204 GLN A N 1
ATOM 1634 C CA . GLN A 1 204 ? 16.704 -1.631 -29.265 1.00 89.94 204 GLN A CA 1
ATOM 1635 C C . GLN A 1 204 ? 17.665 -2.560 -28.521 1.00 89.94 204 GLN A C 1
ATOM 1637 O O . GLN A 1 204 ? 17.806 -3.717 -28.910 1.00 89.94 204 GLN A O 1
ATOM 1642 N N . GLU A 1 205 ? 18.288 -2.087 -27.442 1.00 89.69 205 GLU A N 1
ATOM 1643 C CA . GLU A 1 205 ? 19.170 -2.916 -26.617 1.00 89.69 205 GLU A CA 1
ATOM 1644 C C . GLU A 1 205 ? 18.414 -4.032 -25.881 1.00 89.69 205 GLU A C 1
ATOM 1646 O O . GLU A 1 205 ? 19.008 -5.063 -25.577 1.00 89.69 205 GLU A O 1
ATOM 1651 N N . LEU A 1 206 ? 17.125 -3.850 -25.580 1.00 87.12 206 LEU A N 1
ATOM 1652 C CA . LEU A 1 206 ? 16.268 -4.865 -24.948 1.00 87.12 206 LEU A CA 1
ATOM 1653 C C . LEU A 1 206 ? 15.860 -5.999 -25.901 1.00 87.12 206 LEU A C 1
ATOM 1655 O O . LEU A 1 206 ? 15.434 -7.051 -25.436 1.00 87.12 206 LEU A O 1
ATOM 1659 N N . LYS A 1 207 ? 15.986 -5.803 -27.220 1.00 78.81 207 LYS A N 1
ATOM 1660 C CA . LYS A 1 207 ? 15.733 -6.852 -28.225 1.00 78.81 207 LYS A CA 1
ATOM 1661 C C . LYS A 1 207 ? 16.898 -7.836 -28.389 1.00 78.81 207 LYS A C 1
ATOM 1663 O O . LYS A 1 207 ? 16.701 -8.859 -29.042 1.00 78.81 207 LYS A O 1
ATOM 1668 N N . GLN A 1 208 ? 18.087 -7.487 -27.891 1.00 59.06 208 GLN A N 1
ATOM 1669 C CA . GLN A 1 208 ? 19.317 -8.285 -27.981 1.00 59.06 208 GLN A CA 1
ATOM 1670 C C . GLN A 1 208 ? 19.472 -9.182 -26.758 1.00 59.06 208 GLN A C 1
ATOM 1672 O O . GLN A 1 208 ? 19.784 -10.373 -26.966 1.00 59.06 208 GLN A O 1
#

Organism: NCBI:txid1433469

Radius of gyration: 28.32 Å; chains: 1; bounding box: 96×57×65 Å

Secondary structure (DSSP, 8-state):
--PPP--PPPP--------------------------TTTTSEEEEE-TTS-EEEEEETTT--EEETTS-HHHHHHHHHHHHHHHHHHHHHHHHHTT--GGGGG-HHHHHHHHHH-TT--PPPHHHHHHHHHHHHHHHHHHHHHHHH--SS------------S---HHHHHHHHHHHHHHTT-GGG-------S-HHHHHHHHHTT-

InterPro domains:
  IPR052035 Zinc finger BED domain-containing [PTHR46481] (22-158)

Sequence (208 aa):
MSKKQKTTMSESSIQHENFQTKSSFETDSIIDVTESEQTNELISIKYDTNNELKLLICTICHLKYKLTNTPETLAKHLHSRYSNLVDQILDFVVCCQLSFSIVDNFYFITMLNTFDARYQISCQKTIRTQILNKYNNICKIILKELENEEQAQHFLLDLLLLTGQHMAVNIKQAIMQVLDQTKITKKLLGITTDNAQSMIAAGQELKQ

pLDDT: mean 73.41, std 23.69, range [21.83, 96.31]